Protein AF-A0A6A6D041-F1 (afdb_monomer_lite)

Secondary structure (DSSP, 8-state):
-PPPP-----TTS-TTBGGG-----PEEPPTTT--SPEEEEEES-HHHHHHHHHHHHHHHHTSTT---TTS--B----GGGSPTT--EEEEEEEEEEEEEETTEEEEEEEEEEE-TT-S--EEEEESS-THHHHHHHHHTTSEEEEEEE-TTT-HHHHHHHHHHHHHHHHHHSPPPPHHHHHHHHS---SPPPS-HHHHHHHHHT-HHHH--TTSPPPP-TTBTTGGGS-HHHHHHHHHTT--HHHHHHHHHHHHHHHHHHHHHTTTTTTTT-----HHHHHHHHHHHH---HHHHHHHHHHHHHTTTT-HHHHHHHHHTTGGGSTTS------------------------------

pLDDT: mean 75.29, std 19.93, range [26.59, 96.06]

Foldseek 3Di:
DDDQFDDFDPPPQPLFFLVSPPLAPKFFDDLQPDFDKKFKKKFQFPLVLLVLLVVVQVVVCPPPPQVDPNFWDATPPPSVPDDGRAIWMKIKDWQGIFGQDPVGTQGKIKIWTGGPPDSDIGIIMHSDDCVVSVVVCVVVVRIGGDDIGGPPPDPVRSVVSVVVVVRVSSNSDSDHDPLQVLLVVFDQLWDDQPDLVVLQVLLVPPCLLVVDPPDQFADQVGGPCCVVDRNLLSRLCRSLVHGPSNSSSVNRVLSVVVLVCCVVVVVCVVVVRPDCDLVNQLVVCCVVVVDDSSSSSSNSVSCVSSVRSPCVRSVVCSVCVNSVNVVDDPDPPDDDDDDDDDDDDDDDDDDDDDDDDD

Structure (mmCIF, N/CA/C/O backbone):
data_AF-A0A6A6D041-F1
#
_entry.id   AF-A0A6A6D041-F1
#
loop_
_atom_site.group_PDB
_atom_site.id
_atom_site.type_symbol
_atom_site.label_atom_id
_atom_site.label_alt_id
_atom_site.label_comp_id
_atom_site.label_asym_id
_atom_site.label_entity_id
_atom_site.label_seq_id
_atom_site.pdbx_PDB_ins_code
_atom_site.Cartn_x
_atom_site.Cartn_y
_atom_site.Cartn_z
_atom_site.occupancy
_atom_site.B_iso_or_equiv
_atom_site.auth_seq_id
_atom_site.auth_comp_id
_atom_site.auth_asym_id
_atom_site.auth_atom_id
_atom_site.pdbx_PDB_model_num
ATOM 1 N N . MET A 1 1 ? -7.469 -14.094 -25.690 1.00 27.12 1 MET A N 1
ATOM 2 C CA . MET A 1 1 ? -6.888 -13.040 -24.834 1.00 27.12 1 MET A CA 1
ATOM 3 C C . MET A 1 1 ? -7.082 -13.533 -23.421 1.00 27.12 1 MET A C 1
ATOM 5 O O . MET A 1 1 ? -8.220 -13.585 -22.989 1.00 27.12 1 MET A O 1
ATOM 9 N N . ALA A 1 2 ? -6.022 -14.069 -22.820 1.00 26.59 2 ALA A N 1
ATOM 10 C CA . ALA A 1 2 ? -6.044 -14.564 -21.449 1.00 26.59 2 ALA A CA 1
ATOM 11 C C . ALA A 1 2 ? -5.850 -13.384 -20.490 1.00 26.59 2 ALA A C 1
ATOM 13 O O . ALA A 1 2 ? -5.199 -12.406 -20.869 1.00 26.59 2 ALA A O 1
ATOM 14 N N . ASP A 1 3 ? -6.457 -13.487 -19.311 1.00 28.47 3 ASP A N 1
ATOM 15 C CA . ASP A 1 3 ? -6.500 -12.460 -18.274 1.00 28.47 3 ASP A CA 1
ATOM 16 C C . ASP A 1 3 ? -5.120 -11.858 -17.991 1.00 28.47 3 ASP A C 1
ATOM 18 O O . ASP A 1 3 ? -4.123 -12.565 -17.827 1.00 28.47 3 ASP A O 1
ATOM 22 N N . LEU A 1 4 ? -5.073 -10.523 -17.992 1.00 30.16 4 LEU A N 1
ATOM 23 C CA . LEU A 1 4 ? -3.867 -9.753 -17.718 1.00 30.16 4 LEU A CA 1
ATOM 24 C C . LEU A 1 4 ? -3.559 -9.833 -16.215 1.00 30.16 4 LEU A C 1
ATOM 26 O O . LEU A 1 4 ? -4.431 -9.521 -15.405 1.00 30.16 4 LEU A O 1
ATOM 30 N N . PRO A 1 5 ? -2.348 -10.243 -15.828 1.00 33.28 5 PRO A N 1
ATOM 31 C CA . PRO A 1 5 ? -2.041 -10.524 -14.434 1.00 33.28 5 PRO A CA 1
ATOM 32 C C . PRO A 1 5 ? -1.543 -9.298 -13.641 1.00 33.28 5 PRO A C 1
ATOM 34 O O . PRO A 1 5 ? -0.849 -8.427 -14.165 1.00 33.28 5 PRO A O 1
ATOM 37 N N . THR A 1 6 ? -1.894 -9.269 -12.350 1.00 34.25 6 THR A N 1
ATOM 38 C CA . THR A 1 6 ? -1.711 -8.166 -11.388 1.00 34.25 6 THR A CA 1
ATOM 39 C C . THR A 1 6 ? -0.994 -8.647 -10.117 1.00 34.25 6 THR A C 1
ATOM 41 O O . THR A 1 6 ? -1.639 -9.272 -9.281 1.00 34.25 6 THR A O 1
ATOM 44 N N . SER A 1 7 ? 0.312 -8.378 -9.954 1.00 30.52 7 SER A N 1
ATOM 45 C CA . SER A 1 7 ? 0.991 -8.119 -8.653 1.00 30.52 7 SER A CA 1
ATOM 46 C C . SER A 1 7 ? 2.522 -8.201 -8.779 1.00 30.52 7 SER A C 1
ATOM 48 O O . SER A 1 7 ? 3.019 -9.184 -9.338 1.00 30.52 7 SER A O 1
ATOM 50 N N . VAL A 1 8 ? 3.265 -7.251 -8.185 1.00 40.16 8 VAL A N 1
ATOM 51 C CA . VAL A 1 8 ? 4.742 -7.289 -8.053 1.00 40.16 8 VAL A CA 1
ATOM 52 C C . VAL A 1 8 ? 5.199 -6.832 -6.646 1.00 40.16 8 VAL A C 1
ATOM 54 O O . VAL A 1 8 ? 4.440 -6.182 -5.930 1.00 40.16 8 VAL A O 1
ATOM 57 N N . SER A 1 9 ? 6.384 -7.285 -6.203 1.00 38.56 9 SER A N 1
ATOM 58 C CA . SER A 1 9 ? 6.777 -7.490 -4.791 1.00 38.56 9 SER A CA 1
ATOM 59 C C . SER A 1 9 ? 7.451 -6.284 -4.104 1.00 38.56 9 SER A C 1
ATOM 61 O O . SER A 1 9 ? 8.511 -5.827 -4.529 1.00 38.56 9 SER A O 1
ATOM 63 N N . ALA A 1 10 ? 6.853 -5.837 -2.990 1.00 44.94 10 ALA A N 1
ATOM 64 C CA . ALA A 1 10 ? 7.387 -4.893 -1.994 1.00 44.94 10 ALA A CA 1
ATOM 65 C C . ALA A 1 10 ? 7.867 -5.620 -0.714 1.00 44.94 10 ALA A C 1
ATOM 67 O O . ALA A 1 10 ? 7.647 -5.169 0.412 1.00 44.94 10 ALA A O 1
ATOM 68 N N . GLU A 1 11 ? 8.425 -6.817 -0.871 1.00 41.59 11 GLU A N 1
ATOM 69 C CA . GLU A 1 11 ? 8.858 -7.666 0.240 1.00 41.59 11 GLU A CA 1
ATOM 70 C C . GLU A 1 11 ? 10.069 -7.046 0.958 1.00 41.59 11 GLU A C 1
ATOM 72 O O . GLU A 1 11 ? 11.137 -6.890 0.371 1.00 41.59 11 GLU A O 1
ATOM 77 N N . GLY A 1 12 ? 9.879 -6.643 2.221 1.00 47.22 12 GLY A N 1
ATOM 78 C CA . GLY A 1 12 ? 10.900 -5.993 3.057 1.00 47.22 12 GLY A CA 1
ATOM 79 C C . GLY A 1 12 ? 10.691 -4.494 3.308 1.00 47.22 12 GLY A C 1
ATOM 80 O O . GLY A 1 12 ? 11.391 -3.922 4.138 1.00 47.22 12 GLY A O 1
ATOM 81 N N . ILE A 1 13 ? 9.719 -3.860 2.645 1.00 58.97 13 ILE A N 1
ATOM 82 C CA . ILE A 1 13 ? 9.293 -2.490 2.956 1.00 58.97 13 ILE A CA 1
ATOM 83 C C . ILE A 1 13 ? 8.299 -2.544 4.121 1.00 58.97 13 ILE A C 1
ATOM 85 O O . ILE A 1 13 ? 7.353 -3.335 4.084 1.00 58.97 13 ILE A O 1
ATOM 89 N N . ASP A 1 14 ? 8.489 -1.705 5.144 1.00 65.00 14 ASP A N 1
ATOM 90 C CA . ASP A 1 14 ? 7.473 -1.511 6.182 1.00 65.00 14 ASP A CA 1
ATOM 91 C C . ASP A 1 14 ? 6.227 -0.876 5.552 1.00 65.00 14 ASP A C 1
ATOM 93 O O . ASP A 1 14 ? 6.157 0.333 5.342 1.00 65.00 14 ASP A O 1
ATOM 97 N N . LYS A 1 15 ? 5.236 -1.712 5.232 1.00 72.12 15 LYS A N 1
ATOM 98 C CA . LYS A 1 15 ? 3.990 -1.308 4.563 1.00 72.12 15 LYS A CA 1
ATOM 99 C C . LYS A 1 15 ? 3.158 -0.324 5.387 1.00 72.12 15 LYS A C 1
ATOM 101 O O . LYS A 1 15 ? 2.257 0.305 4.839 1.00 72.12 15 LYS A O 1
ATOM 106 N N . ASN A 1 16 ? 3.453 -0.199 6.680 1.00 71.25 16 ASN A N 1
ATOM 107 C CA . ASN A 1 16 ? 2.777 0.717 7.584 1.00 71.25 16 ASN A CA 1
ATOM 108 C C . ASN A 1 16 ? 3.510 2.053 7.720 1.00 71.25 16 ASN A C 1
ATOM 110 O O . ASN A 1 16 ? 2.968 2.951 8.352 1.00 71.25 16 ASN A O 1
ATOM 114 N N . SER A 1 17 ? 4.704 2.223 7.144 1.00 72.38 17 SER A N 1
ATOM 115 C CA . SER A 1 17 ? 5.474 3.456 7.293 1.00 72.38 17 SER A CA 1
ATOM 116 C C . SER A 1 17 ? 5.149 4.493 6.211 1.00 72.38 17 SER A C 1
ATOM 118 O O . SER A 1 17 ? 5.150 4.190 5.026 1.00 72.38 17 SER A O 1
ATOM 120 N N . ARG A 1 18 ? 4.989 5.762 6.584 1.00 70.75 18 ARG A N 1
ATOM 121 C CA . ARG A 1 18 ? 5.058 6.936 5.697 1.00 70.75 18 ARG A CA 1
ATOM 122 C C . ARG A 1 18 ? 6.436 7.091 5.077 1.00 70.75 18 ARG A C 1
ATOM 124 O O . ARG A 1 18 ? 6.570 7.623 3.991 1.00 70.75 18 ARG A O 1
ATOM 131 N N . LEU A 1 19 ? 7.490 6.618 5.740 1.00 60.41 19 LEU A N 1
ATOM 132 C CA . LEU A 1 19 ? 8.827 6.630 5.139 1.00 60.41 19 LEU A CA 1
ATOM 133 C C . LEU A 1 19 ? 8.985 5.547 4.067 1.00 60.41 19 LEU A C 1
ATOM 135 O O . LEU A 1 19 ? 9.918 5.624 3.269 1.00 60.41 19 LEU A O 1
ATOM 139 N N . ALA A 1 20 ? 8.054 4.586 3.985 1.00 60.84 20 ALA A N 1
ATOM 140 C CA . ALA A 1 20 ? 7.948 3.701 2.829 1.00 60.84 20 ALA A CA 1
ATOM 141 C C . ALA A 1 20 ? 7.520 4.441 1.550 1.00 60.84 20 ALA A C 1
ATOM 143 O O . ALA A 1 20 ? 7.467 3.829 0.486 1.00 60.84 20 ALA A O 1
ATOM 144 N N . ASP A 1 21 ? 7.245 5.748 1.614 1.00 52.97 21 ASP A N 1
ATOM 145 C CA . ASP A 1 21 ? 6.767 6.561 0.493 1.00 52.97 21 ASP A CA 1
ATOM 146 C C . ASP A 1 21 ? 7.829 6.906 -0.554 1.00 52.97 21 ASP A C 1
ATOM 148 O O . ASP A 1 21 ? 7.646 7.824 -1.347 1.00 52.97 21 ASP A O 1
ATOM 152 N N . THR A 1 22 ? 8.896 6.124 -0.688 1.00 54.03 22 THR A N 1
ATOM 153 C CA . THR A 1 22 ? 9.734 6.212 -1.892 1.00 54.03 22 THR A CA 1
ATOM 154 C C . THR A 1 22 ? 9.095 5.431 -3.043 1.00 54.03 22 THR A C 1
ATOM 156 O O . THR A 1 22 ? 9.689 4.544 -3.650 1.00 54.03 22 THR A O 1
ATOM 159 N N . THR A 1 23 ? 7.847 5.789 -3.371 1.00 58.59 23 THR A N 1
ATOM 160 C CA . THR A 1 23 ? 7.366 5.650 -4.748 1.00 58.59 23 THR A CA 1
ATOM 161 C C . THR A 1 23 ? 8.031 6.796 -5.504 1.00 58.59 23 THR A C 1
ATOM 163 O O . THR A 1 23 ? 7.684 7.948 -5.248 1.00 58.59 23 THR A O 1
ATOM 166 N N . PRO A 1 24 ? 9.031 6.539 -6.360 1.00 64.38 24 PRO A N 1
ATOM 167 C CA . PRO A 1 24 ?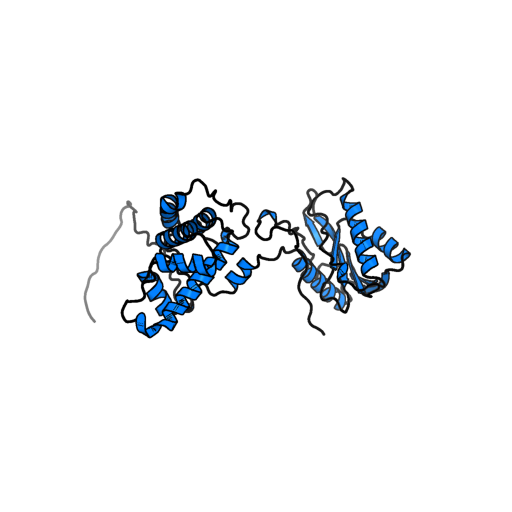 9.672 7.618 -7.096 1.00 64.38 24 PRO A CA 1
ATOM 168 C C . PRO A 1 24 ? 8.600 8.361 -7.909 1.00 64.38 24 PRO A C 1
ATOM 170 O O . PRO A 1 24 ? 7.774 7.712 -8.558 1.00 64.38 24 PRO A O 1
ATOM 173 N N . ASP A 1 25 ? 8.595 9.701 -7.859 1.00 74.00 25 ASP A N 1
ATOM 174 C CA . ASP A 1 25 ? 7.672 10.559 -8.629 1.00 74.00 25 ASP A CA 1
ATOM 175 C C . ASP A 1 25 ? 8.063 10.538 -10.115 1.00 74.00 25 ASP A C 1
ATOM 177 O O . ASP A 1 25 ? 8.620 11.484 -10.678 1.00 74.00 25 ASP A O 1
ATOM 181 N N . ILE A 1 26 ? 7.852 9.377 -10.733 1.00 82.56 26 ILE A N 1
ATOM 182 C CA . ILE A 1 26 ? 8.133 9.121 -12.136 1.00 82.56 26 ILE A CA 1
ATOM 183 C C . ILE A 1 26 ? 6.971 9.670 -12.949 1.00 82.56 26 ILE A C 1
ATOM 185 O O . ILE A 1 26 ? 5.844 9.178 -12.893 1.00 82.56 26 ILE A O 1
ATOM 189 N N . LYS A 1 27 ? 7.271 10.670 -13.772 1.00 87.56 27 LYS A N 1
ATOM 190 C CA . LYS A 1 27 ? 6.312 11.286 -14.684 1.00 87.56 27 LYS A CA 1
ATOM 191 C C . LYS A 1 27 ? 6.487 10.688 -16.066 1.00 87.56 27 LYS A C 1
ATOM 193 O O . LYS A 1 27 ? 7.597 10.631 -16.587 1.00 87.56 27 LYS A O 1
ATOM 198 N N . PHE A 1 28 ? 5.391 10.226 -16.653 1.00 90.81 28 PHE A N 1
ATOM 199 C CA . PHE A 1 28 ? 5.366 9.710 -18.019 1.00 90.81 28 PHE A CA 1
ATOM 200 C C . PHE A 1 28 ? 4.915 10.783 -19.000 1.00 90.81 28 PHE A C 1
ATOM 202 O O . PHE A 1 28 ? 4.078 11.625 -18.671 1.00 90.81 28 PHE A O 1
ATOM 209 N N . PHE A 1 29 ? 5.413 10.698 -20.233 1.00 88.25 29 PHE A N 1
ATOM 210 C CA . PHE A 1 29 ? 4.832 11.460 -21.335 1.00 88.25 29 PHE A CA 1
ATOM 211 C C . PHE A 1 29 ? 3.393 11.004 -21.579 1.00 88.25 29 PHE A C 1
ATOM 213 O O . PHE A 1 29 ? 3.042 9.838 -21.345 1.00 88.25 29 PHE A O 1
ATOM 220 N N . SER A 1 30 ? 2.546 11.912 -22.066 1.00 86.62 30 SER A N 1
ATOM 221 C CA . SER A 1 30 ? 1.226 11.488 -22.516 1.00 86.62 30 SER A CA 1
ATOM 222 C C . SER A 1 30 ? 1.367 10.511 -23.698 1.00 86.62 30 SER A C 1
ATOM 224 O O . SER A 1 30 ? 2.325 10.602 -24.471 1.00 86.62 30 SER A O 1
ATOM 226 N N . PRO A 1 31 ? 0.427 9.562 -23.882 1.00 84.69 31 PRO A N 1
ATOM 227 C CA . PRO A 1 31 ? 0.509 8.590 -24.975 1.00 84.69 31 PRO A CA 1
ATOM 228 C C . PRO A 1 31 ? 0.575 9.206 -26.374 1.00 84.69 31 PRO A C 1
ATOM 230 O O . PRO A 1 31 ? 1.004 8.530 -27.303 1.00 84.69 31 PRO A O 1
ATOM 233 N N . ASP A 1 32 ? 0.113 10.448 -26.524 1.00 84.12 32 ASP A N 1
ATOM 234 C CA . ASP A 1 32 ? 0.108 11.174 -27.792 1.00 84.12 32 ASP A CA 1
ATOM 235 C C . ASP A 1 32 ? 1.402 11.991 -28.007 1.00 84.12 32 ASP A C 1
ATOM 237 O O . ASP A 1 32 ? 1.760 12.285 -29.148 1.00 84.12 32 ASP A O 1
ATOM 241 N N . GLU A 1 33 ? 2.140 12.300 -26.936 1.00 86.62 33 GLU A N 1
ATOM 242 C CA . GLU A 1 33 ? 3.444 12.979 -26.985 1.00 86.62 33 GLU A CA 1
ATOM 243 C C . GLU A 1 33 ? 4.622 12.004 -27.096 1.00 86.62 33 GLU A C 1
ATOM 245 O O . GLU A 1 33 ? 5.685 12.404 -27.558 1.00 86.62 33 GLU A O 1
ATOM 250 N N . TYR A 1 34 ? 4.453 10.737 -26.699 1.00 88.12 34 TYR A N 1
ATOM 251 C CA . TYR A 1 34 ? 5.535 9.752 -26.739 1.00 88.12 34 TYR A CA 1
ATOM 252 C C . TYR A 1 34 ? 5.910 9.354 -28.174 1.00 88.12 34 TYR A C 1
ATOM 254 O O . TYR A 1 34 ? 5.161 8.680 -28.887 1.00 88.12 34 TYR A O 1
ATOM 262 N N . ASP A 1 35 ? 7.112 9.744 -28.581 1.00 88.94 35 ASP A N 1
ATOM 263 C CA . ASP A 1 35 ? 7.619 9.685 -29.949 1.00 88.94 35 ASP A CA 1
ATOM 264 C C . ASP A 1 35 ? 8.887 8.830 -30.107 1.00 88.94 35 ASP A C 1
ATOM 266 O O . ASP A 1 35 ? 9.549 8.893 -31.140 1.00 88.94 35 ASP A O 1
ATOM 270 N N . PHE A 1 36 ? 9.187 7.971 -29.129 1.00 90.25 36 PHE A N 1
ATOM 271 C CA . PHE A 1 36 ? 10.258 6.973 -29.218 1.00 90.25 36 PHE A CA 1
ATOM 272 C C . PHE A 1 36 ? 9.699 5.579 -29.549 1.00 90.25 36 PHE A C 1
ATOM 274 O O . PHE A 1 36 ? 8.567 5.255 -29.170 1.00 90.25 36 PHE A O 1
ATOM 281 N N . PRO A 1 37 ? 10.463 4.725 -30.255 1.00 91.31 37 PRO A N 1
ATOM 282 C CA . PRO A 1 37 ? 10.031 3.371 -30.567 1.00 91.31 37 PRO A CA 1
ATOM 283 C C . PRO A 1 37 ? 10.007 2.479 -29.322 1.00 91.31 37 PRO A C 1
ATOM 285 O O . PRO A 1 37 ? 10.848 2.591 -28.432 1.00 91.31 37 PRO A O 1
ATOM 288 N N . VAL A 1 38 ? 9.078 1.520 -29.304 1.00 92.62 38 VAL A N 1
ATOM 289 C CA . VAL A 1 38 ? 9.120 0.407 -28.344 1.00 92.62 38 VAL A CA 1
ATOM 290 C C . VAL A 1 38 ? 9.830 -0.764 -29.007 1.00 92.62 38 VAL A C 1
ATOM 292 O O . VAL A 1 38 ? 9.414 -1.217 -30.077 1.00 92.62 38 VAL A O 1
ATOM 295 N N . ILE A 1 39 ? 10.894 -1.266 -28.384 1.00 94.12 39 ILE A N 1
ATOM 296 C CA . ILE A 1 39 ? 11.715 -2.340 -28.954 1.00 94.12 39 ILE A CA 1
ATOM 297 C C . ILE A 1 39 ? 11.414 -3.644 -28.220 1.00 94.12 39 ILE A C 1
ATOM 299 O O . ILE A 1 39 ? 11.431 -3.696 -26.993 1.00 94.12 39 ILE A O 1
ATOM 303 N N . ALA A 1 40 ? 11.139 -4.703 -28.978 1.00 94.81 40 ALA A N 1
ATOM 304 C CA . ALA A 1 40 ? 10.925 -6.046 -28.469 1.00 94.81 40 ALA A CA 1
ATOM 305 C C . ALA A 1 40 ? 12.041 -6.985 -28.932 1.00 94.81 40 ALA A C 1
ATOM 307 O O . ALA A 1 40 ? 12.296 -7.139 -30.132 1.00 94.81 40 ALA A O 1
ATOM 308 N N . PHE A 1 41 ? 12.634 -7.684 -27.973 1.00 96.06 41 PHE A N 1
ATOM 309 C CA . PHE A 1 41 ? 13.571 -8.775 -28.186 1.00 96.06 41 PHE A CA 1
ATOM 310 C C . PHE A 1 41 ? 12.911 -10.093 -27.783 1.00 96.06 41 PHE A C 1
ATOM 312 O O . PHE A 1 41 ? 12.167 -10.165 -26.801 1.00 96.06 41 PHE A O 1
ATOM 319 N N . ARG A 1 42 ? 13.187 -11.163 -28.526 1.00 95.25 42 ARG A N 1
ATOM 320 C CA . ARG A 1 42 ? 12.955 -12.520 -28.030 1.00 95.25 42 ARG A CA 1
ATOM 321 C C . ARG A 1 42 ? 13.999 -12.789 -26.955 1.00 95.25 42 ARG A C 1
ATOM 323 O O . ARG A 1 42 ? 15.176 -12.578 -27.206 1.00 95.25 42 ARG A O 1
ATOM 330 N N . CYS A 1 43 ? 13.572 -13.250 -25.789 1.00 93.56 43 CYS A N 1
ATOM 331 C CA . CYS A 1 43 ? 14.453 -13.709 -24.726 1.00 93.56 43 CYS A CA 1
ATOM 332 C C . CYS A 1 43 ? 14.488 -15.239 -24.768 1.00 93.56 43 CYS A C 1
ATOM 334 O O . CYS A 1 43 ? 13.447 -15.882 -24.651 1.00 93.56 43 CYS A O 1
ATOM 336 N N . THR A 1 44 ? 15.665 -15.814 -24.984 1.00 92.44 44 THR A N 1
ATOM 337 C CA . THR A 1 44 ? 15.887 -17.268 -25.068 1.00 92.44 44 THR A CA 1
ATOM 338 C C . THR A 1 44 ? 16.213 -17.875 -23.702 1.00 92.44 44 THR A C 1
ATOM 340 O O . THR A 1 44 ? 16.095 -19.085 -23.515 1.00 92.44 44 THR A O 1
ATOM 343 N N . ASN A 1 45 ? 16.624 -17.044 -22.739 1.00 90.75 45 ASN A N 1
ATOM 344 C CA . ASN A 1 45 ? 16.978 -17.468 -21.390 1.00 90.75 45 ASN A CA 1
ATOM 345 C C . ASN A 1 45 ? 16.575 -16.411 -20.352 1.00 90.75 45 ASN A C 1
ATOM 347 O O . ASN A 1 45 ? 17.390 -15.577 -19.955 1.00 90.75 45 ASN A O 1
ATOM 351 N N . ALA A 1 46 ? 15.328 -16.481 -19.879 1.00 89.25 46 ALA A N 1
ATOM 352 C CA . ALA A 1 46 ? 14.785 -15.531 -18.911 1.00 89.25 46 ALA A CA 1
ATOM 353 C C . ALA A 1 46 ? 15.616 -15.431 -17.622 1.00 89.25 46 ALA A C 1
ATOM 355 O O . ALA A 1 46 ? 15.951 -14.330 -17.190 1.00 89.25 46 ALA A O 1
ATOM 356 N N . VAL A 1 47 ? 16.002 -16.571 -17.036 1.00 88.44 47 VAL A N 1
ATOM 357 C CA . VAL A 1 47 ? 16.821 -16.615 -15.810 1.00 88.44 47 VAL A CA 1
ATOM 358 C C . VAL A 1 47 ? 18.160 -15.911 -16.027 1.00 88.44 47 VAL A C 1
ATOM 360 O O . VAL A 1 47 ? 18.549 -15.060 -15.227 1.00 88.44 47 VAL A O 1
ATOM 363 N N . GLY A 1 48 ? 18.843 -16.223 -17.134 1.00 88.69 48 GLY A N 1
ATOM 364 C CA . GLY A 1 48 ? 20.105 -15.582 -17.507 1.00 88.69 48 GLY A CA 1
ATOM 365 C C . GLY A 1 48 ? 19.952 -14.070 -17.678 1.00 88.69 48 GLY A C 1
ATOM 366 O O . GLY A 1 48 ? 20.718 -13.306 -17.090 1.00 88.69 48 GLY A O 1
ATOM 367 N N . THR A 1 49 ? 18.916 -13.632 -18.400 1.00 90.69 49 THR A N 1
ATOM 368 C CA . THR A 1 49 ? 18.608 -12.209 -18.595 1.00 90.69 49 THR A CA 1
ATOM 369 C C . THR A 1 49 ? 18.369 -11.484 -17.273 1.00 90.69 49 THR A C 1
ATOM 371 O O . THR A 1 49 ? 18.957 -10.426 -17.051 1.00 90.69 49 THR A O 1
ATOM 374 N N . ILE A 1 50 ? 17.571 -12.059 -16.367 1.00 87.94 50 ILE A N 1
ATOM 375 C CA . ILE A 1 50 ? 17.284 -11.467 -15.053 1.00 87.94 50 ILE A CA 1
ATOM 376 C C . ILE A 1 50 ? 18.570 -11.320 -14.230 1.00 87.94 50 ILE A C 1
ATOM 378 O O . ILE A 1 50 ? 18.823 -10.258 -13.658 1.00 87.94 50 ILE A O 1
ATOM 382 N N . MET A 1 51 ? 19.402 -12.364 -14.180 1.00 86.69 51 MET A N 1
ATOM 383 C CA . MET A 1 51 ? 20.642 -12.354 -13.400 1.00 86.69 51 MET A CA 1
ATOM 384 C C . MET A 1 51 ? 21.662 -11.346 -13.945 1.00 86.69 51 MET A C 1
ATOM 386 O O . MET A 1 51 ? 22.276 -10.617 -13.161 1.00 86.69 51 MET A O 1
ATOM 390 N N . PHE A 1 52 ? 21.813 -11.249 -15.270 1.00 88.44 52 PHE A N 1
ATOM 391 C CA . PHE A 1 52 ? 22.684 -10.253 -15.903 1.00 88.44 52 PHE A CA 1
ATOM 392 C C . PHE A 1 52 ? 22.181 -8.826 -15.682 1.00 88.44 52 PHE A C 1
ATOM 394 O O . PHE A 1 52 ? 22.973 -7.963 -15.300 1.00 88.44 52 PHE A O 1
ATOM 401 N N . ALA A 1 53 ? 20.878 -8.583 -15.856 1.00 86.88 53 ALA A N 1
ATOM 402 C CA . ALA A 1 53 ? 20.274 -7.279 -15.598 1.00 86.88 53 ALA A CA 1
ATOM 403 C C . ALA A 1 53 ? 20.466 -6.859 -14.134 1.00 86.88 53 ALA A C 1
ATOM 405 O O . ALA A 1 53 ? 20.938 -5.754 -13.873 1.00 86.88 53 ALA A O 1
ATOM 406 N N . LYS A 1 54 ? 20.207 -7.762 -13.177 1.00 82.31 54 LYS A N 1
ATOM 407 C CA . LYS A 1 54 ? 20.428 -7.518 -11.743 1.00 82.31 54 LYS A CA 1
ATOM 408 C C . LYS A 1 54 ? 21.889 -7.189 -11.435 1.00 82.31 54 LYS A C 1
ATOM 410 O O . LYS A 1 54 ? 22.158 -6.201 -10.760 1.00 82.31 54 LYS A O 1
ATOM 415 N N . ARG A 1 55 ? 22.840 -7.978 -11.948 1.00 82.75 55 ARG A N 1
ATOM 416 C CA . ARG A 1 55 ? 24.278 -7.736 -11.735 1.00 82.75 55 ARG A CA 1
ATOM 417 C C . ARG A 1 55 ? 24.730 -6.406 -12.338 1.00 82.75 55 ARG A C 1
ATOM 419 O O . ARG A 1 55 ? 25.513 -5.692 -11.718 1.00 82.75 55 ARG A O 1
ATOM 426 N N . TRP A 1 56 ? 24.237 -6.070 -13.529 1.00 84.62 56 TRP A N 1
ATOM 427 C CA . TRP A 1 56 ? 24.532 -4.795 -14.171 1.00 84.62 56 TRP A CA 1
ATOM 428 C C . TRP A 1 56 ? 23.982 -3.623 -13.355 1.00 84.62 56 TRP A C 1
ATOM 430 O O . TRP A 1 56 ? 24.738 -2.707 -13.050 1.00 84.62 56 TRP A O 1
ATOM 440 N N . LEU A 1 57 ? 22.721 -3.684 -12.920 1.00 76.19 57 LEU A N 1
ATOM 441 C CA . LEU A 1 57 ? 22.100 -2.647 -12.089 1.00 76.19 57 LEU A CA 1
ATOM 442 C C . LEU A 1 57 ? 22.866 -2.418 -10.779 1.00 76.19 57 LEU A C 1
ATOM 444 O O . LEU A 1 57 ? 23.149 -1.271 -10.443 1.00 76.19 57 LEU A O 1
ATOM 448 N N . LEU A 1 58 ? 23.278 -3.489 -10.092 1.00 73.44 58 LEU A N 1
ATOM 449 C CA . LEU A 1 58 ? 24.113 -3.391 -8.888 1.00 73.44 58 LEU A CA 1
ATOM 450 C C . LEU A 1 58 ? 25.441 -2.674 -9.174 1.00 73.44 58 LEU A C 1
ATOM 452 O O . LEU A 1 58 ? 25.806 -1.751 -8.458 1.00 73.44 58 LEU A O 1
ATOM 456 N N . SER A 1 59 ? 26.109 -3.006 -10.285 1.00 75.50 59 SER A N 1
ATOM 457 C CA . SER A 1 59 ? 27.357 -2.327 -10.666 1.00 75.50 59 SER A CA 1
ATOM 458 C C . SER A 1 59 ? 27.183 -0.835 -10.978 1.00 75.50 59 SER A C 1
ATOM 460 O O . SER A 1 59 ? 28.133 -0.069 -10.838 1.00 75.50 59 SER A O 1
ATOM 462 N N . GLN A 1 60 ? 25.990 -0.411 -11.418 1.00 69.00 60 GLN A N 1
ATOM 463 C CA . GLN A 1 60 ? 25.690 1.009 -11.622 1.00 69.00 60 GLN A CA 1
ATOM 464 C C . GLN A 1 60 ? 25.445 1.720 -10.288 1.00 69.00 60 GLN A C 1
ATOM 466 O O . GLN A 1 60 ? 25.875 2.862 -10.128 1.00 69.00 60 GLN A O 1
ATOM 471 N N . TYR A 1 61 ? 24.801 1.042 -9.334 1.00 62.81 61 TYR A N 1
ATOM 472 C CA . TYR A 1 61 ? 24.531 1.568 -7.995 1.00 62.81 61 TYR A CA 1
ATOM 473 C C . TYR A 1 61 ? 25.818 1.829 -7.198 1.00 62.81 61 TYR A C 1
ATOM 475 O O . TYR A 1 61 ? 25.959 2.889 -6.597 1.00 62.81 61 TYR A O 1
ATOM 483 N N . ASP A 1 62 ? 26.789 0.913 -7.268 1.00 58.22 62 ASP A N 1
ATOM 484 C CA . ASP A 1 62 ? 28.079 1.034 -6.567 1.00 58.22 62 ASP A CA 1
ATOM 485 C C . ASP A 1 62 ? 28.972 2.164 -7.118 1.00 58.22 62 ASP A C 1
ATOM 487 O O . ASP A 1 62 ? 29.973 2.548 -6.507 1.00 58.22 62 ASP A O 1
ATOM 491 N N . SER A 1 63 ? 28.632 2.727 -8.282 1.00 57.38 63 SER A N 1
ATOM 492 C CA . SER A 1 63 ? 29.334 3.891 -8.810 1.00 57.38 63 SER A CA 1
ATOM 493 C C . SER A 1 63 ? 28.848 5.160 -8.092 1.00 57.38 63 SER A C 1
ATOM 495 O O . SER A 1 63 ? 27.704 5.583 -8.242 1.00 57.38 63 SER A O 1
ATOM 497 N N . ASN A 1 64 ? 29.740 5.808 -7.332 1.00 48.62 64 ASN A N 1
ATOM 498 C CA . ASN A 1 64 ? 29.504 7.038 -6.545 1.00 48.62 64 ASN A CA 1
ATOM 499 C C . ASN A 1 64 ? 28.854 8.226 -7.304 1.00 48.62 64 ASN A C 1
ATOM 501 O O . ASN A 1 64 ? 28.598 9.268 -6.707 1.00 48.62 64 ASN A O 1
ATOM 505 N N . ALA A 1 65 ? 28.602 8.111 -8.609 1.00 52.31 65 ALA A N 1
ATOM 506 C CA . ALA A 1 65 ? 27.947 9.127 -9.424 1.00 52.31 65 ALA A CA 1
ATOM 507 C C . ALA A 1 65 ? 26.410 9.155 -9.273 1.00 52.31 65 ALA A C 1
ATOM 509 O O . ALA A 1 65 ? 25.803 10.169 -9.615 1.00 52.31 65 ALA A O 1
ATOM 510 N N . TRP A 1 66 ? 25.777 8.085 -8.765 1.00 52.31 66 TRP A N 1
ATOM 511 C CA . TRP A 1 66 ? 24.319 7.893 -8.889 1.00 52.31 66 TRP A CA 1
ATOM 512 C C . TRP A 1 66 ? 23.614 7.357 -7.627 1.00 52.31 66 TRP A C 1
ATOM 514 O O . TRP A 1 66 ? 22.511 6.828 -7.728 1.00 52.31 66 TRP A O 1
ATOM 524 N N . GLY A 1 67 ? 24.220 7.498 -6.442 1.00 42.59 67 GLY A N 1
ATOM 525 C CA . GLY A 1 67 ? 23.796 6.868 -5.175 1.00 42.59 67 GLY A CA 1
ATOM 526 C C . GLY A 1 67 ? 22.502 7.382 -4.515 1.00 42.59 67 GLY A C 1
ATOM 527 O O . GLY A 1 67 ? 22.427 7.434 -3.291 1.00 42.59 67 GLY A O 1
ATOM 528 N N . GLY A 1 68 ? 21.498 7.804 -5.288 1.00 49.31 68 GLY A N 1
ATOM 529 C CA . GLY A 1 68 ? 20.182 8.197 -4.777 1.00 49.31 68 GLY A CA 1
ATOM 530 C C . GLY A 1 68 ? 19.170 7.038 -4.836 1.00 49.31 68 GLY A C 1
ATOM 531 O O . GLY A 1 68 ? 19.104 6.363 -5.864 1.00 49.31 68 GLY A O 1
ATOM 532 N N . PRO A 1 69 ? 18.334 6.825 -3.800 1.00 48.47 69 PRO A N 1
ATOM 533 C CA . PRO A 1 69 ? 17.355 5.727 -3.746 1.00 48.47 69 PRO A CA 1
ATOM 534 C C . PRO A 1 69 ? 16.262 5.799 -4.830 1.00 48.47 69 PRO A C 1
ATOM 536 O O . PRO A 1 69 ? 15.615 4.802 -5.126 1.00 48.47 69 PRO A O 1
ATOM 539 N N . GLU A 1 70 ? 16.073 6.957 -5.466 1.00 51.03 70 GLU A N 1
ATOM 540 C CA . GLU A 1 70 ? 15.071 7.181 -6.522 1.00 51.03 70 GLU A CA 1
ATOM 541 C C . GLU A 1 70 ? 15.564 6.775 -7.924 1.00 51.03 70 GLU A C 1
ATOM 543 O O . GLU A 1 70 ? 14.784 6.673 -8.872 1.00 51.03 70 GLU A O 1
ATOM 548 N N . ILE A 1 71 ? 16.870 6.536 -8.070 1.00 56.09 71 ILE A N 1
ATOM 549 C CA . ILE A 1 71 ? 17.551 6.452 -9.368 1.00 56.09 71 ILE A CA 1
ATOM 550 C C . ILE A 1 71 ? 17.487 5.038 -9.969 1.00 56.09 71 ILE A C 1
ATOM 552 O O . ILE A 1 71 ? 17.619 4.865 -11.187 1.00 56.09 71 ILE A O 1
ATOM 556 N N . LEU A 1 72 ? 17.254 4.025 -9.132 1.00 55.50 72 LEU A N 1
ATOM 557 C CA . LEU A 1 72 ? 17.271 2.621 -9.523 1.00 55.50 72 LEU A CA 1
ATOM 558 C C . LEU A 1 72 ? 16.385 1.797 -8.584 1.00 55.50 72 LEU A C 1
ATOM 560 O O . LEU A 1 72 ? 16.615 1.781 -7.379 1.00 55.50 72 LEU A O 1
ATOM 564 N N . ARG A 1 73 ? 15.420 1.052 -9.138 1.00 59.03 73 ARG A N 1
ATOM 565 C CA . ARG A 1 73 ? 14.643 0.054 -8.386 1.00 59.03 73 ARG A CA 1
ATOM 566 C C . ARG A 1 73 ? 14.963 -1.343 -8.878 1.00 59.03 73 ARG A C 1
ATOM 568 O O . ARG A 1 73 ? 14.915 -1.628 -10.076 1.00 59.03 73 ARG A O 1
ATOM 575 N N . LEU A 1 74 ? 15.252 -2.215 -7.921 1.00 56.56 74 LEU A N 1
ATOM 576 C CA . LEU A 1 74 ? 15.426 -3.640 -8.132 1.00 56.56 74 LEU A CA 1
ATOM 577 C C . LEU A 1 74 ? 14.286 -4.368 -7.415 1.00 56.56 74 LEU A C 1
ATOM 579 O O . LEU A 1 74 ? 14.364 -4.610 -6.216 1.00 56.56 74 LEU A O 1
ATOM 583 N N . GLU A 1 75 ? 13.211 -4.693 -8.129 1.00 59.12 75 GLU A N 1
ATOM 584 C CA . GLU A 1 75 ? 12.130 -5.495 -7.541 1.00 59.12 75 GLU A CA 1
ATOM 585 C C . GLU A 1 75 ? 12.611 -6.921 -7.256 1.00 59.12 75 GLU A C 1
ATOM 587 O O . GLU A 1 75 ? 13.526 -7.419 -7.924 1.00 59.12 75 GLU A O 1
ATOM 592 N N . THR A 1 76 ? 11.982 -7.609 -6.301 1.00 58.66 76 THR A N 1
ATOM 593 C CA . THR A 1 76 ? 12.212 -9.042 -6.096 1.00 58.66 76 THR A CA 1
ATOM 594 C C . THR A 1 76 ? 11.766 -9.792 -7.347 1.00 58.66 76 THR A C 1
ATOM 596 O O . THR A 1 76 ? 10.584 -9.875 -7.664 1.00 58.66 76 THR A O 1
ATOM 599 N N . GLN A 1 77 ? 12.739 -10.325 -8.084 1.00 67.56 77 GLN A N 1
ATOM 600 C CA . GLN A 1 77 ? 12.513 -10.952 -9.389 1.00 67.56 77 GLN A CA 1
ATOM 601 C C . GLN A 1 77 ? 12.065 -12.420 -9.292 1.00 67.56 77 GLN A C 1
ATOM 603 O O . GLN A 1 77 ? 11.883 -13.048 -10.334 1.00 67.56 77 GLN A O 1
ATOM 608 N N . GLU A 1 78 ? 11.938 -12.969 -8.075 1.00 70.62 78 GLU A N 1
ATOM 609 C CA . GLU A 1 78 ? 11.535 -14.360 -7.785 1.00 70.62 78 GLU A CA 1
ATOM 610 C C . GLU A 1 78 ? 12.148 -15.364 -8.770 1.00 70.62 78 GLU A C 1
ATOM 612 O O . GLU A 1 78 ? 11.457 -16.119 -9.461 1.00 70.62 78 GLU A O 1
ATOM 617 N N . VAL A 1 79 ? 13.473 -15.285 -8.921 1.00 72.88 79 VAL A N 1
ATOM 618 C CA . VAL A 1 79 ? 14.228 -16.036 -9.934 1.00 72.88 79 VAL A CA 1
ATOM 619 C C . VAL A 1 79 ? 14.054 -17.538 -9.725 1.00 72.88 79 VAL A C 1
ATOM 621 O O . VAL A 1 79 ? 13.991 -18.293 -10.689 1.00 72.88 79 VAL A O 1
ATOM 624 N N . GLU A 1 80 ? 13.906 -17.958 -8.470 1.00 75.31 80 GLU A N 1
ATOM 625 C CA . GLU A 1 80 ? 13.648 -19.332 -8.050 1.00 75.31 80 GLU A CA 1
ATOM 626 C C . GLU A 1 80 ? 12.332 -19.910 -8.588 1.00 75.31 80 GLU A C 1
ATOM 628 O O . GLU A 1 80 ? 12.201 -21.128 -8.691 1.00 75.31 80 GLU A O 1
ATOM 633 N N . LYS A 1 81 ? 11.369 -19.058 -8.961 1.00 76.75 81 LYS A N 1
ATOM 634 C CA . LYS A 1 81 ? 10.083 -19.484 -9.533 1.00 76.75 81 LYS A CA 1
ATOM 635 C C . LYS A 1 81 ? 10.105 -19.569 -11.060 1.00 76.75 81 LYS A C 1
ATOM 637 O O . LYS A 1 81 ? 9.160 -20.088 -11.651 1.00 76.75 81 LYS A O 1
ATOM 642 N N . VAL A 1 82 ? 11.172 -19.087 -11.702 1.00 78.06 82 VAL A N 1
ATOM 643 C CA . VAL A 1 82 ? 11.327 -19.109 -13.161 1.00 78.06 82 VAL A CA 1
ATOM 644 C C . VAL A 1 82 ? 11.940 -20.431 -13.597 1.00 78.06 82 VAL A C 1
ATOM 646 O O . VAL A 1 82 ? 12.964 -20.866 -13.065 1.00 78.06 82 VAL A O 1
ATOM 649 N N . LYS A 1 83 ? 11.348 -21.078 -14.606 1.00 78.50 83 LYS A N 1
ATOM 650 C CA . LYS A 1 83 ? 11.922 -22.315 -15.139 1.00 78.50 83 LYS A CA 1
ATOM 651 C C . LYS A 1 83 ? 13.214 -22.016 -15.892 1.00 78.50 83 LYS A C 1
ATOM 653 O O . LYS A 1 83 ? 13.335 -21.045 -16.639 1.00 78.50 83 LYS A O 1
ATOM 658 N N . HIS A 1 84 ? 14.192 -22.897 -15.730 1.00 70.81 84 HIS A N 1
ATOM 659 C CA . HIS A 1 84 ? 15.460 -22.786 -16.438 1.00 70.81 84 HIS A CA 1
ATOM 660 C C . HIS A 1 84 ? 15.235 -22.821 -17.964 1.00 70.81 84 HIS A C 1
ATOM 662 O O . HIS A 1 84 ? 14.550 -23.717 -18.459 1.00 70.81 84 HIS A O 1
ATOM 668 N N . ARG A 1 85 ? 15.829 -21.868 -18.704 1.00 72.06 85 ARG A N 1
ATOM 669 C CA . ARG A 1 85 ? 15.654 -21.667 -20.166 1.00 72.06 85 ARG A CA 1
ATOM 670 C C . ARG A 1 85 ? 14.216 -21.389 -20.621 1.00 72.06 85 ARG A C 1
ATOM 672 O O . ARG A 1 85 ? 13.860 -21.677 -21.761 1.00 72.06 85 ARG A O 1
ATOM 679 N N . GLU A 1 86 ? 13.379 -20.835 -19.752 1.00 83.19 86 GLU A N 1
ATOM 680 C CA . GLU A 1 86 ? 12.087 -20.318 -20.191 1.00 83.19 86 GLU A CA 1
ATOM 681 C C . GLU A 1 86 ? 12.280 -19.154 -21.175 1.00 83.19 86 GLU A C 1
ATOM 683 O O . GLU A 1 86 ? 13.092 -18.251 -20.945 1.00 83.19 86 GLU A O 1
ATOM 688 N N . GLU A 1 87 ? 11.551 -19.206 -22.292 1.00 90.00 87 GLU A N 1
ATOM 689 C CA . GLU A 1 87 ? 11.544 -18.133 -23.281 1.00 90.00 87 GLU A CA 1
ATOM 690 C C . GLU A 1 87 ? 10.592 -17.011 -22.861 1.00 90.00 87 GLU A C 1
ATOM 692 O O . GLU A 1 87 ? 9.520 -17.242 -22.298 1.00 90.00 87 GLU A O 1
ATOM 697 N N . GLY A 1 88 ? 10.955 -15.783 -23.211 1.00 92.00 88 GLY A N 1
ATOM 698 C CA . GLY A 1 88 ? 10.161 -14.597 -22.930 1.00 92.00 88 GLY A CA 1
ATOM 699 C C . GLY A 1 88 ? 10.262 -13.548 -24.027 1.00 92.00 88 GLY A C 1
ATOM 700 O O . GLY A 1 88 ? 10.863 -13.742 -25.085 1.00 92.00 88 GLY A O 1
ATOM 701 N N . THR A 1 89 ? 9.656 -12.397 -23.772 1.00 94.56 89 THR A N 1
ATOM 702 C CA . THR A 1 89 ? 9.829 -11.184 -24.568 1.00 94.56 89 THR A CA 1
ATOM 703 C C . THR A 1 89 ? 10.367 -10.092 -23.662 1.00 94.56 89 THR A C 1
ATOM 705 O O . THR A 1 89 ? 9.742 -9.760 -22.657 1.00 94.56 89 THR A O 1
ATOM 708 N N . LEU A 1 90 ? 11.529 -9.556 -24.023 1.00 94.94 90 LEU A N 1
ATOM 709 C CA . LEU A 1 90 ? 12.122 -8.404 -23.362 1.00 94.94 90 LEU A CA 1
ATOM 710 C C . LEU A 1 90 ? 11.696 -7.151 -24.124 1.00 94.94 90 LEU A C 1
ATOM 712 O O . LEU A 1 90 ? 11.948 -7.034 -25.322 1.00 94.94 90 LEU A O 1
ATOM 716 N N . LEU A 1 91 ? 11.022 -6.241 -23.440 1.00 94.50 91 LEU A N 1
ATOM 717 C CA . LEU A 1 91 ? 10.541 -4.977 -23.976 1.00 94.50 91 LEU A CA 1
ATOM 718 C C . LEU A 1 91 ? 11.386 -3.837 -23.422 1.00 94.50 91 LEU A C 1
ATOM 720 O O . LEU A 1 91 ? 11.713 -3.828 -22.237 1.00 94.50 91 LEU A O 1
ATOM 724 N N . LEU A 1 92 ? 11.702 -2.872 -24.275 1.00 94.00 92 LEU A N 1
ATOM 725 C CA . LEU A 1 92 ? 12.457 -1.678 -23.928 1.00 94.00 92 LEU A CA 1
ATOM 726 C C . LEU A 1 92 ? 11.642 -0.432 -24.276 1.00 94.00 92 LEU A C 1
ATOM 728 O O . LEU A 1 92 ? 11.254 -0.238 -25.431 1.00 94.00 92 LEU A O 1
ATOM 732 N N . LEU A 1 93 ? 11.427 0.407 -23.263 1.00 92.75 93 LEU A N 1
ATOM 733 C CA . LEU A 1 93 ? 10.907 1.765 -23.369 1.00 92.75 93 LEU A CA 1
ATOM 734 C C . LEU A 1 93 ? 12.039 2.733 -23.065 1.00 92.75 93 LEU A C 1
ATOM 736 O O . LEU A 1 93 ? 12.472 2.876 -21.918 1.00 92.75 93 LEU A O 1
ATOM 740 N N . GLU A 1 94 ? 12.503 3.422 -24.097 1.00 90.38 94 GLU A N 1
ATOM 741 C CA . GLU A 1 94 ? 13.460 4.504 -23.924 1.00 90.38 94 GLU A CA 1
ATOM 742 C C . GLU A 1 94 ? 12.733 5.833 -23.767 1.00 90.38 94 GLU A C 1
ATOM 744 O O . GLU A 1 94 ? 11.742 6.083 -24.454 1.00 90.38 94 GLU A O 1
ATOM 749 N N . HIS A 1 95 ? 13.230 6.675 -22.856 1.00 86.31 95 HIS A N 1
ATOM 750 C CA . HIS A 1 95 ? 12.805 8.070 -22.702 1.00 86.31 95 HIS A CA 1
ATOM 751 C C . HIS A 1 95 ? 11.293 8.264 -22.472 1.00 86.31 95 HIS A C 1
ATOM 753 O O . HIS A 1 95 ? 10.757 9.344 -22.690 1.00 86.31 95 HIS A O 1
ATOM 759 N N . ALA A 1 96 ? 10.605 7.219 -22.005 1.00 85.69 96 ALA A N 1
ATOM 760 C CA . ALA A 1 96 ? 9.162 7.202 -21.767 1.00 85.69 96 ALA A CA 1
ATOM 761 C C . ALA A 1 96 ? 8.739 8.014 -20.538 1.00 85.69 96 ALA A C 1
ATOM 763 O O . ALA A 1 96 ? 7.598 8.477 -20.450 1.00 85.69 96 ALA A O 1
ATOM 764 N N . CYS A 1 97 ? 9.651 8.166 -19.585 1.00 88.50 97 CYS A N 1
ATOM 765 C CA . CYS A 1 97 ? 9.394 8.820 -18.319 1.00 88.50 97 CYS A CA 1
ATOM 766 C C . CYS A 1 97 ? 10.631 9.554 -17.803 1.00 88.50 97 CYS A C 1
ATOM 768 O O . CYS A 1 97 ? 11.736 9.395 -18.328 1.00 88.50 97 CYS A O 1
ATOM 770 N N . TRP A 1 98 ? 10.440 10.390 -16.789 1.00 86.75 98 TRP A N 1
ATOM 771 C CA . TRP A 1 98 ? 11.495 11.156 -16.141 1.00 86.75 98 TRP A CA 1
ATOM 772 C C . TRP A 1 98 ? 11.214 11.334 -14.652 1.00 86.75 98 TRP A C 1
ATOM 774 O O . TRP A 1 98 ? 10.080 11.199 -14.197 1.00 86.75 98 TRP A O 1
ATOM 784 N N . ILE A 1 99 ? 12.264 11.685 -13.918 1.00 82.06 99 ILE A N 1
ATOM 785 C CA . ILE A 1 99 ? 12.183 12.213 -12.553 1.00 82.06 99 ILE A CA 1
ATOM 786 C C . ILE A 1 99 ? 12.599 13.684 -12.559 1.00 82.06 99 ILE A C 1
ATOM 788 O O . ILE A 1 99 ? 13.375 14.119 -13.420 1.00 82.06 99 ILE A O 1
ATOM 792 N N . GLU A 1 100 ? 12.077 14.467 -11.619 1.00 78.56 100 GLU A N 1
ATOM 793 C CA . GLU A 1 100 ? 12.515 15.850 -11.423 1.00 78.56 100 GLU A CA 1
ATOM 794 C C . GLU A 1 100 ? 13.855 15.864 -10.679 1.00 78.56 100 GLU A C 1
ATOM 796 O O . GLU A 1 100 ? 13.948 15.503 -9.510 1.00 78.56 100 GLU A O 1
ATOM 801 N N . GLY A 1 101 ? 14.920 16.268 -11.370 1.00 69.19 101 GLY A N 1
ATOM 802 C CA . GLY A 1 101 ? 16.243 16.442 -10.781 1.00 69.19 101 GLY A CA 1
ATOM 803 C C . GLY A 1 101 ? 16.543 17.904 -10.445 1.00 69.19 101 GLY A C 1
ATOM 804 O O . GLY A 1 101 ? 15.897 18.832 -10.927 1.00 69.19 101 GLY A O 1
ATOM 805 N N . ARG A 1 102 ? 17.631 18.141 -9.698 1.00 64.75 102 ARG A N 1
ATOM 806 C CA . ARG A 1 102 ? 18.101 19.501 -9.337 1.00 64.75 102 ARG A CA 1
ATOM 807 C C . ARG A 1 102 ? 18.380 20.418 -10.539 1.00 64.75 102 ARG A C 1
ATOM 809 O O . ARG A 1 102 ? 18.429 21.631 -10.375 1.00 64.75 102 ARG A O 1
ATOM 816 N N . LYS A 1 103 ? 18.624 19.847 -11.723 1.00 67.19 103 LYS A N 1
ATOM 817 C CA . LYS A 1 103 ? 18.940 20.562 -12.974 1.00 67.19 103 LYS A CA 1
ATOM 818 C C . LYS A 1 103 ? 17.865 20.363 -14.057 1.00 67.19 103 LYS A C 1
ATOM 820 O O . LYS A 1 103 ? 18.147 20.576 -15.232 1.00 67.19 103 LYS A O 1
ATOM 825 N N . GLY A 1 104 ? 16.657 19.950 -13.665 1.00 76.88 104 GLY A N 1
ATOM 826 C CA . GLY A 1 104 ? 15.536 19.676 -14.565 1.00 76.88 104 GLY A CA 1
ATOM 827 C C . GLY A 1 104 ? 15.248 18.184 -14.739 1.00 76.88 104 GLY A C 1
ATOM 828 O O . GLY A 1 104 ? 15.687 17.351 -13.945 1.00 76.88 104 GLY A O 1
ATOM 829 N N . ARG A 1 105 ? 14.495 17.856 -15.793 1.00 82.75 105 ARG A N 1
ATOM 830 C CA . ARG A 1 105 ? 13.992 16.501 -16.061 1.00 82.75 105 ARG A CA 1
ATOM 831 C C . ARG A 1 105 ? 15.128 15.537 -16.397 1.00 82.75 105 ARG A C 1
ATOM 833 O O . ARG A 1 105 ? 15.857 15.751 -17.365 1.00 82.75 105 ARG A O 1
ATOM 840 N N . VAL A 1 106 ? 15.239 14.450 -15.637 1.00 80.75 106 VAL A N 1
ATOM 841 C CA . VAL A 1 106 ? 16.198 13.370 -15.899 1.00 80.75 106 VAL A CA 1
ATOM 842 C C . VAL A 1 106 ? 15.450 12.187 -16.513 1.00 80.75 106 VAL A C 1
ATOM 844 O O . VAL A 1 106 ? 14.623 11.584 -15.827 1.00 80.75 106 VAL A O 1
ATOM 847 N N . PRO A 1 107 ? 15.696 11.845 -17.790 1.00 84.56 107 PRO A N 1
ATOM 848 C CA . PRO A 1 107 ? 14.965 10.778 -18.455 1.00 84.56 107 PRO A CA 1
ATOM 849 C C . PRO A 1 107 ? 15.352 9.403 -17.906 1.00 84.56 107 PRO A C 1
ATOM 851 O O . PRO A 1 107 ? 16.528 9.106 -17.683 1.00 84.56 107 PRO A O 1
ATOM 854 N N . LEU A 1 108 ? 14.349 8.547 -17.770 1.00 84.94 108 LEU A N 1
ATOM 855 C CA . LEU A 1 108 ? 14.468 7.155 -17.373 1.00 84.94 108 LEU A CA 1
ATOM 856 C C . LEU A 1 108 ? 14.231 6.230 -18.567 1.00 84.94 108 LEU A C 1
ATOM 858 O O . LEU A 1 108 ? 13.539 6.556 -19.536 1.00 84.94 108 LEU A O 1
ATOM 862 N N . ARG A 1 109 ? 14.819 5.040 -18.478 1.00 88.38 109 ARG A N 1
ATOM 863 C CA . ARG A 1 109 ? 14.574 3.920 -19.387 1.00 88.38 109 ARG A CA 1
ATOM 864 C C . ARG A 1 109 ? 13.968 2.789 -18.591 1.00 88.38 109 ARG A C 1
ATOM 866 O O . ARG A 1 109 ? 14.430 2.518 -17.485 1.00 88.38 109 ARG A O 1
ATOM 873 N N . ILE A 1 110 ? 12.979 2.121 -19.170 1.00 90.50 110 ILE A N 1
ATOM 874 C CA . ILE A 1 110 ? 12.287 0.990 -18.558 1.00 90.50 110 ILE A CA 1
ATOM 875 C C . ILE A 1 110 ? 12.501 -0.235 -19.431 1.00 90.50 110 ILE A C 1
ATOM 877 O O . ILE A 1 110 ? 12.334 -0.191 -20.649 1.00 90.50 110 ILE A O 1
ATOM 881 N N . MET A 1 111 ? 12.842 -1.343 -18.794 1.00 91.00 111 MET A N 1
ATOM 882 C CA . MET A 1 111 ? 12.924 -2.651 -19.412 1.00 91.00 111 MET A CA 1
ATOM 883 C C . MET A 1 111 ? 11.938 -3.582 -18.712 1.00 91.00 111 MET A C 1
ATOM 885 O O . MET A 1 111 ? 11.828 -3.554 -17.489 1.00 91.00 111 MET A O 1
ATOM 889 N N . ALA A 1 112 ? 11.218 -4.396 -19.479 1.00 91.56 112 ALA A N 1
ATOM 890 C CA . ALA A 1 112 ? 10.238 -5.335 -18.948 1.00 91.56 112 ALA A CA 1
ATOM 891 C C . ALA A 1 112 ? 10.416 -6.715 -19.572 1.00 91.56 112 ALA A C 1
ATOM 893 O O . ALA A 1 112 ? 10.417 -6.846 -20.794 1.00 91.56 112 ALA A O 1
ATOM 894 N N . LEU A 1 113 ? 10.536 -7.751 -18.749 1.00 91.31 113 LEU A N 1
ATOM 895 C CA . LEU A 1 113 ? 10.531 -9.134 -19.206 1.00 91.31 113 LEU A CA 1
ATOM 896 C C . LEU A 1 113 ? 9.160 -9.753 -18.952 1.00 91.31 113 LEU A C 1
ATOM 898 O O . LEU A 1 113 ? 8.697 -9.836 -17.813 1.00 91.31 113 LEU A O 1
ATOM 902 N N . VAL A 1 114 ? 8.538 -10.206 -20.037 1.00 90.62 114 VAL A N 1
ATOM 903 C CA . VAL A 1 114 ? 7.239 -10.881 -20.042 1.00 90.62 114 VAL A CA 1
ATOM 904 C C . VAL A 1 114 ? 7.446 -12.332 -20.452 1.00 90.62 114 VAL A C 1
ATOM 906 O O . VAL A 1 114 ? 8.034 -12.595 -21.504 1.00 90.62 114 VAL A O 1
ATOM 909 N N . MET A 1 115 ? 6.946 -13.277 -19.659 1.00 88.56 115 MET A N 1
ATOM 910 C CA . MET A 1 115 ? 7.017 -14.708 -19.967 1.00 88.56 115 MET A CA 1
ATOM 911 C C . MET A 1 115 ? 5.611 -15.294 -20.159 1.00 88.56 115 MET A C 1
ATOM 913 O O . MET A 1 115 ? 4.690 -14.882 -19.461 1.00 88.56 115 MET A O 1
ATOM 917 N N . PRO A 1 116 ? 5.402 -16.252 -21.081 1.00 82.06 116 PRO A N 1
ATOM 918 C CA . PRO A 1 116 ? 4.058 -16.733 -21.420 1.00 82.06 116 PRO A CA 1
ATOM 919 C C . PRO A 1 116 ? 3.306 -17.453 -20.293 1.00 82.06 116 PRO A C 1
ATOM 921 O O . PRO A 1 116 ? 2.079 -17.481 -20.317 1.00 82.06 116 PRO A O 1
ATOM 924 N N . LYS A 1 117 ? 4.019 -18.094 -19.358 1.00 79.88 117 LYS A N 1
ATOM 925 C CA . LYS A 1 117 ? 3.430 -18.908 -18.278 1.00 79.88 117 LYS A CA 1
ATOM 926 C C . LYS A 1 117 ? 3.614 -18.295 -16.892 1.00 79.88 117 LYS A C 1
ATOM 928 O O . LYS A 1 117 ? 3.166 -18.886 -15.913 1.00 79.88 117 LYS A O 1
ATOM 933 N N . ASP A 1 118 ? 4.256 -17.134 -16.818 1.00 77.88 118 ASP A N 1
ATOM 934 C CA . ASP A 1 118 ? 4.446 -16.401 -15.576 1.00 77.88 118 ASP A CA 1
ATOM 935 C C . ASP A 1 118 ? 3.473 -15.216 -15.545 1.00 77.88 118 ASP A C 1
ATOM 937 O O . ASP A 1 118 ? 3.527 -14.364 -16.437 1.00 77.88 118 ASP A O 1
ATOM 941 N N . PRO A 1 119 ? 2.586 -15.129 -14.541 1.00 74.12 119 PRO A N 1
ATOM 942 C CA . PRO A 1 119 ? 1.703 -13.983 -14.392 1.00 74.12 119 PRO A CA 1
ATOM 943 C C . PRO A 1 119 ? 2.453 -12.686 -14.027 1.00 74.12 119 PRO A C 1
ATOM 945 O O . PRO A 1 119 ? 1.854 -11.626 -13.941 1.00 74.12 119 PRO A O 1
ATOM 948 N N . ARG A 1 120 ? 3.757 -12.702 -13.768 1.00 76.88 120 ARG A N 1
ATOM 949 C CA . ARG A 1 120 ? 4.471 -11.513 -13.296 1.00 76.88 120 ARG A CA 1
ATOM 950 C C . ARG A 1 120 ? 5.317 -10.906 -14.398 1.00 76.88 120 ARG A C 1
ATOM 952 O O . ARG A 1 120 ? 6.179 -11.563 -14.985 1.00 76.88 120 ARG A O 1
ATOM 959 N N . VAL A 1 121 ? 5.113 -9.612 -14.627 1.00 83.38 121 VAL A N 1
ATOM 960 C CA . VAL A 1 121 ? 6.031 -8.805 -15.430 1.00 83.38 121 VAL A CA 1
ATOM 961 C C . VAL A 1 121 ? 7.178 -8.362 -14.538 1.00 83.38 121 VAL A C 1
ATOM 963 O O . VAL A 1 121 ? 6.968 -7.855 -13.440 1.00 83.38 121 VAL A O 1
ATOM 966 N N . ARG A 1 122 ? 8.399 -8.571 -15.018 1.00 84.81 122 ARG A N 1
ATOM 967 C CA . ARG A 1 122 ? 9.621 -8.179 -14.319 1.00 84.81 122 ARG A CA 1
ATOM 968 C C . ARG A 1 122 ? 10.125 -6.874 -14.889 1.00 84.81 122 ARG A C 1
ATOM 970 O O . ARG A 1 122 ? 10.537 -6.852 -16.048 1.00 84.81 122 ARG A O 1
ATOM 977 N N . PHE A 1 123 ? 10.067 -5.810 -14.097 1.00 85.94 123 PHE A N 1
ATOM 978 C CA . PHE A 1 123 ? 10.506 -4.488 -14.517 1.00 85.94 123 PHE A CA 1
ATOM 979 C C . PHE A 1 123 ? 11.884 -4.134 -13.964 1.00 85.94 123 PHE A C 1
ATOM 981 O O . PHE A 1 123 ? 12.263 -4.502 -12.851 1.00 85.94 123 PHE A O 1
ATOM 988 N N . TRP A 1 124 ? 12.607 -3.350 -14.756 1.00 85.00 124 TRP A N 1
ATOM 989 C CA . TRP A 1 124 ? 13.832 -2.663 -14.379 1.00 85.00 124 TRP A CA 1
ATOM 990 C C . TRP A 1 124 ? 13.779 -1.245 -14.922 1.00 85.00 124 TRP A C 1
ATOM 992 O O . TRP A 1 124 ? 13.312 -1.036 -16.042 1.00 85.00 124 TRP A O 1
ATOM 1002 N N . TYR A 1 125 ? 14.314 -0.279 -14.182 1.00 85.25 125 TYR A N 1
ATOM 1003 C CA . TYR A 1 125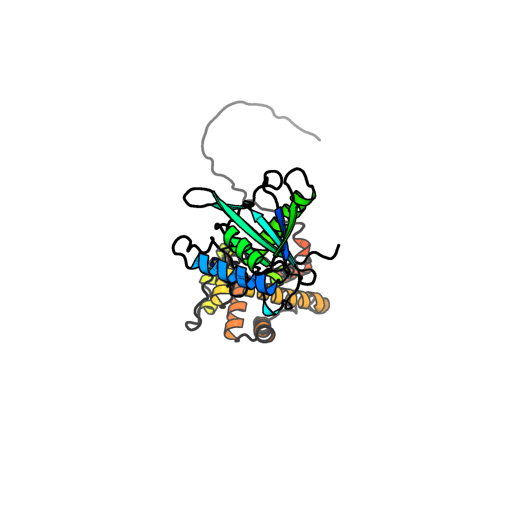 ? 14.511 1.061 -14.717 1.00 85.25 125 TYR A CA 1
ATOM 1004 C C . TYR A 1 125 ? 15.870 1.638 -14.337 1.00 85.25 125 TYR A C 1
ATOM 1006 O O . TYR A 1 125 ? 16.461 1.268 -13.322 1.00 85.25 125 TYR A O 1
ATOM 1014 N N . SER A 1 126 ? 16.379 2.533 -15.181 1.00 81.56 126 SER A N 1
ATOM 1015 C CA . SER A 1 126 ? 17.624 3.254 -14.924 1.00 81.56 126 SER A CA 1
ATOM 1016 C C . SER A 1 126 ? 17.681 4.572 -15.695 1.00 81.56 126 SER A C 1
ATOM 1018 O O . SER A 1 126 ? 17.179 4.674 -16.817 1.00 81.56 126 SER A O 1
ATOM 1020 N N . ILE A 1 127 ? 18.351 5.572 -15.118 1.00 78.12 127 ILE A N 1
ATOM 1021 C CA . ILE A 1 127 ? 18.797 6.775 -15.842 1.00 78.12 127 ILE A CA 1
ATOM 1022 C C . ILE A 1 127 ? 19.960 6.473 -16.802 1.00 78.12 127 ILE A C 1
ATOM 1024 O O . ILE A 1 127 ? 20.171 7.199 -17.777 1.00 78.12 127 ILE A O 1
ATOM 1028 N N . ALA A 1 128 ? 20.726 5.405 -16.543 1.00 81.06 128 ALA A N 1
ATOM 1029 C CA . ALA A 1 128 ? 21.839 4.989 -17.383 1.00 81.06 128 ALA A CA 1
ATOM 1030 C C . ALA A 1 128 ? 21.322 4.328 -18.669 1.00 81.06 128 ALA A C 1
ATOM 1032 O O . ALA A 1 128 ? 20.181 3.870 -18.762 1.00 81.06 128 ALA A O 1
ATOM 1033 N N . SER A 1 129 ? 22.159 4.303 -19.705 1.00 85.00 129 SER A N 1
ATOM 1034 C CA . SER A 1 129 ? 21.811 3.617 -20.950 1.00 85.00 129 SER A CA 1
ATOM 1035 C C . SER A 1 129 ? 21.901 2.102 -20.770 1.00 85.00 129 SER A C 1
ATOM 1037 O O . SER A 1 129 ? 22.931 1.589 -20.334 1.00 85.00 129 SER A O 1
ATOM 1039 N N . PHE A 1 130 ? 20.870 1.374 -21.208 1.00 89.44 130 PHE A N 1
ATOM 1040 C CA . PHE A 1 130 ? 20.897 -0.090 -21.257 1.00 89.44 130 PHE A CA 1
ATOM 1041 C C . PHE A 1 130 ? 21.767 -0.650 -22.391 1.00 89.44 130 PHE A C 1
ATOM 1043 O O . PHE A 1 130 ? 21.916 -1.863 -22.485 1.00 89.44 130 PHE A O 1
ATOM 1050 N N . LYS A 1 131 ? 22.387 0.187 -23.236 1.00 89.44 131 LYS A N 1
ATOM 1051 C CA . LYS A 1 131 ? 23.168 -0.266 -24.400 1.00 89.44 131 LYS A CA 1
ATOM 1052 C C . LYS A 1 131 ? 24.225 -1.315 -24.039 1.00 89.44 131 LYS A C 1
ATOM 1054 O O . LYS A 1 131 ? 24.298 -2.350 -24.689 1.00 89.44 131 LYS A O 1
ATOM 1059 N N . GLY A 1 132 ? 25.014 -1.072 -22.990 1.00 89.12 132 GLY A N 1
ATOM 1060 C CA . GLY A 1 132 ? 26.045 -2.019 -22.548 1.00 89.12 132 GLY A CA 1
ATOM 1061 C C . GLY A 1 132 ? 25.474 -3.336 -22.010 1.00 89.12 132 GLY A C 1
ATOM 1062 O O . GLY A 1 132 ? 26.074 -4.387 -22.209 1.00 89.12 132 GLY A O 1
ATOM 1063 N N . LEU A 1 133 ? 24.301 -3.290 -21.370 1.00 91.19 133 LEU A N 1
ATOM 1064 C CA . LEU A 1 133 ? 23.591 -4.484 -20.914 1.00 91.19 133 LEU A CA 1
ATOM 1065 C C . LEU A 1 133 ? 23.045 -5.287 -22.102 1.00 91.19 133 LEU A C 1
ATOM 1067 O O . LEU A 1 133 ? 23.253 -6.493 -22.160 1.00 91.19 133 LEU A O 1
ATOM 1071 N N . LEU A 1 134 ? 22.390 -4.623 -23.057 1.00 94.00 134 LEU A N 1
ATOM 1072 C CA . LEU A 1 134 ? 21.819 -5.263 -24.245 1.00 94.00 134 LEU A CA 1
ATOM 1073 C C . LEU A 1 134 ? 22.894 -5.933 -25.105 1.00 94.00 134 LEU A C 1
ATOM 1075 O O . LEU A 1 134 ? 22.683 -7.060 -25.534 1.00 94.00 134 LEU A O 1
ATOM 1079 N N . LEU A 1 135 ? 24.054 -5.289 -25.291 1.00 93.31 135 LEU A N 1
ATOM 1080 C CA . LEU A 1 135 ? 25.189 -5.885 -26.007 1.00 93.31 135 LEU A CA 1
ATOM 1081 C C . LEU A 1 135 ? 25.653 -7.188 -25.350 1.00 93.31 135 LEU A C 1
ATOM 1083 O O . LEU A 1 135 ? 25.762 -8.202 -26.024 1.00 93.31 135 LEU A O 1
ATOM 1087 N N . ARG A 1 136 ? 25.838 -7.198 -24.025 1.00 92.06 136 ARG A N 1
ATOM 1088 C CA . ARG A 1 136 ? 26.242 -8.420 -23.312 1.00 92.06 136 ARG A CA 1
ATOM 1089 C C . ARG A 1 136 ? 25.182 -9.516 -23.366 1.00 92.06 136 ARG A C 1
ATOM 1091 O O . ARG A 1 136 ? 25.516 -10.687 -23.471 1.00 92.06 136 ARG A O 1
ATOM 1098 N N . LEU A 1 137 ? 23.902 -9.155 -23.269 1.00 94.31 137 LEU A N 1
ATOM 1099 C CA . LEU A 1 137 ? 22.811 -10.125 -23.386 1.00 94.31 137 LEU A CA 1
ATOM 1100 C C . LEU A 1 137 ? 22.756 -10.762 -24.784 1.00 94.31 137 LEU A C 1
ATOM 1102 O O . LEU A 1 137 ? 22.384 -11.928 -24.894 1.00 94.31 137 LEU A O 1
ATOM 1106 N N . ASP A 1 138 ? 23.095 -10.003 -25.827 1.00 94.19 138 ASP A N 1
ATOM 1107 C CA . ASP A 1 138 ? 23.182 -10.485 -27.209 1.00 94.19 138 ASP A CA 1
ATOM 1108 C C . ASP A 1 138 ? 24.419 -11.376 -27.417 1.00 94.19 138 ASP A C 1
ATOM 1110 O O . ASP A 1 138 ? 24.293 -12.479 -27.943 1.00 94.19 138 ASP A O 1
ATOM 1114 N N . GLU A 1 139 ? 25.587 -10.967 -26.902 1.00 93.94 139 GLU A N 1
ATOM 1115 C CA . GLU A 1 139 ? 26.837 -11.750 -26.923 1.00 93.94 139 GLU A CA 1
ATOM 1116 C C . GLU A 1 139 ? 26.680 -13.130 -26.257 1.00 93.94 139 GLU A C 1
ATOM 1118 O O . GLU A 1 139 ? 27.162 -14.134 -26.778 1.00 93.94 139 GLU A O 1
ATOM 1123 N N . GLU A 1 140 ? 25.956 -13.198 -25.136 1.00 92.25 140 GLU A N 1
ATOM 1124 C CA . GLU A 1 140 ? 25.636 -14.448 -24.425 1.00 92.25 140 GLU A CA 1
ATOM 1125 C C . GLU A 1 140 ? 24.485 -15.241 -25.084 1.00 92.25 140 GLU A C 1
ATOM 1127 O O . GLU A 1 140 ? 24.090 -16.311 -24.613 1.00 92.25 140 GLU A O 1
ATOM 1132 N N . GLY A 1 141 ? 23.901 -14.720 -26.168 1.00 91.94 141 GLY A N 1
ATOM 1133 C CA . GLY A 1 141 ? 22.807 -15.351 -26.904 1.00 91.94 141 GLY A CA 1
ATOM 1134 C C . GLY A 1 141 ? 21.486 -15.419 -26.133 1.00 91.94 141 GLY A C 1
ATOM 1135 O O . GLY A 1 141 ? 20.636 -16.258 -26.448 1.00 91.94 141 GLY A O 1
ATOM 1136 N N . PHE A 1 142 ? 21.299 -14.573 -25.114 1.00 93.75 142 PHE A N 1
ATOM 1137 C CA . PHE A 1 142 ? 20.100 -14.549 -24.266 1.00 93.75 142 PHE A CA 1
ATOM 1138 C C . PHE A 1 142 ? 18.955 -13.736 -24.862 1.00 93.75 142 PHE A C 1
ATOM 1140 O O . PHE A 1 142 ? 17.797 -13.939 -24.481 1.00 93.75 142 PHE A O 1
ATOM 1147 N N . ILE A 1 143 ? 19.260 -12.822 -25.783 1.00 94.75 143 ILE A N 1
ATOM 1148 C CA . ILE A 1 143 ? 18.262 -12.039 -26.507 1.00 94.75 143 ILE A CA 1
ATOM 1149 C C . ILE A 1 143 ? 18.502 -12.086 -28.014 1.00 94.75 143 ILE A C 1
ATOM 1151 O O . ILE A 1 143 ? 19.609 -12.337 -28.466 1.00 94.75 143 ILE A O 1
ATOM 1155 N N . GLN A 1 144 ? 17.443 -11.849 -28.786 1.00 93.31 144 GLN A N 1
ATOM 1156 C CA . GLN A 1 144 ? 17.496 -11.671 -30.237 1.00 93.31 144 GLN A CA 1
ATOM 1157 C C . GLN A 1 144 ? 16.511 -10.567 -30.643 1.00 93.31 144 GLN A C 1
ATOM 1159 O O . GLN A 1 144 ? 15.368 -10.583 -30.166 1.00 93.31 144 GLN A O 1
ATOM 1164 N N . PRO A 1 145 ? 16.885 -9.618 -31.520 1.00 91.88 145 PRO A N 1
ATOM 1165 C CA . PRO A 1 145 ? 15.955 -8.613 -32.029 1.00 91.88 145 PRO A CA 1
ATOM 1166 C C . PRO A 1 145 ? 14.721 -9.273 -32.649 1.00 91.88 145 PRO A C 1
ATOM 1168 O O . PRO A 1 145 ? 14.837 -10.181 -33.470 1.00 91.88 145 PRO A O 1
ATOM 1171 N N . ARG A 1 146 ? 13.522 -8.836 -32.246 1.00 90.69 146 ARG A N 1
ATOM 1172 C CA . ARG A 1 146 ? 12.264 -9.425 -32.728 1.00 90.69 146 ARG A CA 1
ATOM 1173 C C . ARG A 1 146 ? 11.427 -8.427 -33.506 1.00 90.69 146 ARG A C 1
ATOM 1175 O O . ARG A 1 146 ? 10.971 -8.741 -34.602 1.00 90.69 146 ARG A O 1
ATOM 1182 N N . LYS A 1 147 ? 11.149 -7.263 -32.920 1.00 91.81 147 LYS A N 1
ATOM 1183 C CA . LYS A 1 147 ? 10.285 -6.257 -33.541 1.00 91.81 147 LYS A CA 1
ATOM 1184 C C . LYS A 1 147 ? 10.518 -4.879 -32.946 1.00 91.81 147 LYS A C 1
ATOM 1186 O O . LYS A 1 147 ? 10.578 -4.742 -31.729 1.00 91.81 147 LYS A O 1
ATOM 1191 N N . THR A 1 148 ? 10.526 -3.870 -33.805 1.00 92.56 148 THR A N 1
ATOM 1192 C CA . THR A 1 148 ? 10.454 -2.464 -33.405 1.00 92.56 148 THR A CA 1
ATOM 1193 C C . THR A 1 148 ? 9.059 -1.942 -33.720 1.00 92.56 148 THR A C 1
ATOM 1195 O O . THR A 1 148 ? 8.520 -2.177 -34.804 1.00 92.56 148 THR A O 1
ATOM 1198 N N . PHE A 1 149 ? 8.434 -1.291 -32.746 1.00 89.69 149 PHE A N 1
ATOM 1199 C CA . PHE A 1 149 ? 7.139 -0.649 -32.905 1.00 89.69 149 PHE A CA 1
ATOM 1200 C C . PHE A 1 149 ? 7.364 0.852 -33.042 1.00 89.69 149 PHE A C 1
ATOM 1202 O O . PHE A 1 149 ? 7.622 1.525 -32.048 1.00 89.69 149 PHE A O 1
ATOM 1209 N N . GLU A 1 150 ? 7.260 1.356 -34.271 1.00 90.00 150 GLU A N 1
ATOM 1210 C CA . GLU A 1 150 ? 7.467 2.775 -34.557 1.00 90.00 150 GLU A CA 1
ATOM 1211 C C . GLU A 1 150 ? 6.305 3.646 -34.041 1.00 90.00 150 GLU A C 1
ATOM 1213 O O . GLU A 1 150 ? 5.129 3.256 -34.167 1.00 90.00 150 GLU A O 1
ATOM 1218 N N . PRO A 1 151 ? 6.615 4.829 -33.482 1.00 86.25 151 PRO A N 1
ATOM 1219 C CA . PRO A 1 151 ? 5.631 5.780 -32.983 1.00 86.25 151 PRO A CA 1
ATOM 1220 C C . PRO A 1 151 ? 4.785 6.341 -34.128 1.00 86.25 151 PRO A C 1
ATOM 1222 O O . PRO A 1 151 ? 5.228 6.409 -35.272 1.00 86.25 151 PRO A O 1
ATOM 1225 N N . LYS A 1 152 ? 3.549 6.757 -33.823 1.00 76.56 152 LYS A N 1
ATOM 1226 C CA . LYS A 1 152 ? 2.589 7.421 -34.741 1.00 76.56 152 LYS A CA 1
ATOM 1227 C C . LYS A 1 152 ? 2.137 6.608 -35.972 1.00 76.56 152 LYS A C 1
ATOM 1229 O O . LYS A 1 152 ? 1.086 6.903 -36.528 1.00 76.56 152 LYS A O 1
ATOM 1234 N N . VAL A 1 153 ? 2.854 5.553 -36.358 1.00 73.19 153 VAL A N 1
ATOM 1235 C CA . VAL A 1 153 ? 2.523 4.660 -37.483 1.00 73.19 153 VAL A CA 1
ATOM 1236 C C . VAL A 1 153 ? 1.719 3.446 -37.009 1.00 73.19 153 VAL A C 1
ATOM 1238 O O . VAL A 1 153 ? 0.846 2.944 -37.714 1.00 73.19 153 VAL A O 1
ATOM 1241 N N . SER A 1 154 ? 1.988 2.960 -35.795 1.00 75.44 154 SER A N 1
ATOM 1242 C CA . SER A 1 154 ? 1.427 1.706 -35.296 1.00 75.44 154 SER A CA 1
ATOM 1243 C C . SER A 1 154 ? 0.449 1.922 -34.143 1.00 75.44 154 SER A C 1
ATOM 1245 O O . SER A 1 154 ? 0.842 2.290 -33.040 1.00 75.44 154 SER A O 1
ATOM 1247 N N . ARG A 1 155 ? -0.828 1.549 -34.321 1.00 82.38 155 ARG A N 1
ATOM 1248 C CA . ARG A 1 155 ? -1.790 1.460 -33.197 1.00 82.38 155 ARG A CA 1
ATOM 1249 C C . ARG A 1 155 ? -1.289 0.527 -32.081 1.00 82.38 155 ARG A C 1
ATOM 1251 O O . ARG A 1 155 ? -1.671 0.684 -30.924 1.00 82.38 155 ARG A O 1
ATOM 1258 N N . HIS A 1 156 ? -0.432 -0.438 -32.423 1.00 85.44 156 HIS A N 1
ATOM 1259 C CA . HIS A 1 156 ? 0.179 -1.348 -31.456 1.00 85.44 156 HIS A CA 1
ATOM 1260 C C . HIS A 1 156 ? 1.233 -0.655 -30.587 1.00 85.44 156 HIS A C 1
ATOM 1262 O O . HIS A 1 156 ? 1.340 -1.021 -29.424 1.00 85.44 156 HIS A O 1
ATOM 1268 N N . HIS A 1 157 ? 1.951 0.353 -31.105 1.00 91.25 157 HIS A N 1
ATOM 1269 C CA . HIS A 1 157 ? 2.908 1.147 -30.319 1.00 91.25 157 HIS A CA 1
ATOM 1270 C C . HIS A 1 157 ? 2.199 1.843 -29.154 1.00 91.25 157 HIS A C 1
ATOM 1272 O O . HIS A 1 157 ? 2.515 1.555 -28.003 1.00 91.25 157 HIS A O 1
ATOM 1278 N N . ARG A 1 158 ? 1.152 2.633 -29.435 1.00 89.38 158 ARG A N 1
ATOM 1279 C CA . ARG A 1 158 ? 0.383 3.337 -28.394 1.00 89.38 158 ARG A CA 1
ATOM 1280 C C . ARG A 1 158 ? -0.194 2.380 -27.351 1.00 89.38 158 ARG A C 1
ATOM 1282 O O . ARG A 1 158 ? -0.101 2.643 -26.158 1.00 89.38 158 ARG A O 1
ATOM 1289 N N . ARG A 1 159 ? -0.787 1.262 -27.786 1.00 90.31 159 ARG A N 1
ATOM 1290 C CA . ARG A 1 159 ? -1.355 0.258 -26.866 1.00 90.31 159 ARG A CA 1
ATOM 1291 C C . ARG A 1 159 ? -0.289 -0.360 -25.966 1.00 90.31 159 ARG A C 1
ATOM 1293 O O . ARG A 1 159 ? -0.543 -0.537 -24.781 1.00 90.31 159 ARG A O 1
ATOM 1300 N N . LEU A 1 160 ? 0.872 -0.691 -26.529 1.00 90.25 160 LEU A N 1
ATOM 1301 C CA . LEU A 1 160 ? 1.970 -1.296 -25.785 1.00 90.25 160 LEU A CA 1
ATOM 1302 C C . LEU A 1 160 ? 2.590 -0.299 -24.801 1.00 90.25 160 LEU A C 1
ATOM 1304 O O . LEU A 1 160 ? 2.828 -0.667 -23.658 1.00 90.25 160 LEU A O 1
ATOM 1308 N N . PHE A 1 161 ? 2.768 0.960 -25.211 1.00 91.38 161 PHE A N 1
ATOM 1309 C CA . PHE A 1 161 ? 3.217 2.040 -24.333 1.00 91.38 161 PHE A CA 1
ATOM 1310 C C . PHE A 1 161 ? 2.267 2.244 -23.148 1.00 91.38 161 PHE A C 1
ATOM 1312 O O . PHE A 1 161 ? 2.717 2.218 -22.008 1.00 91.38 161 PHE A O 1
ATOM 1319 N N . VAL A 1 162 ? 0.960 2.391 -23.404 1.00 91.25 162 VAL A N 1
ATOM 1320 C CA . VAL A 1 162 ? -0.048 2.571 -22.342 1.00 91.25 162 VAL A CA 1
ATOM 1321 C C . VAL A 1 162 ? -0.041 1.382 -21.384 1.00 91.25 162 VAL A C 1
ATOM 1323 O O . VAL A 1 162 ? 0.043 1.583 -20.180 1.00 91.25 162 VAL A O 1
ATOM 1326 N N . TRP A 1 163 ? -0.043 0.153 -21.910 1.00 92.00 163 TRP A N 1
ATOM 1327 C CA . TRP A 1 163 ? 0.020 -1.045 -21.074 1.00 92.00 163 TRP A CA 1
ATOM 1328 C C . TRP A 1 163 ? 1.291 -1.089 -20.216 1.00 92.00 163 TRP A C 1
ATOM 1330 O O . TRP A 1 163 ? 1.198 -1.341 -19.019 1.00 92.00 163 TRP A O 1
ATOM 1340 N N . MET A 1 164 ? 2.469 -0.815 -20.793 1.00 89.31 164 MET A N 1
ATOM 1341 C CA . MET A 1 164 ? 3.728 -0.822 -20.040 1.00 89.31 164 MET A CA 1
ATOM 1342 C C . MET A 1 164 ? 3.784 0.278 -18.989 1.00 89.31 164 MET A C 1
ATOM 1344 O O . MET A 1 164 ? 4.256 0.016 -17.888 1.00 89.31 164 MET A O 1
ATOM 1348 N N . ARG A 1 165 ? 3.299 1.482 -19.310 1.00 90.44 165 ARG A N 1
ATOM 1349 C CA . ARG A 1 165 ? 3.183 2.589 -18.359 1.00 90.44 165 ARG A CA 1
ATOM 1350 C C . ARG A 1 165 ? 2.314 2.186 -17.178 1.00 90.44 165 ARG A C 1
ATOM 1352 O O . ARG A 1 165 ? 2.760 2.307 -16.046 1.00 90.44 165 ARG A O 1
ATOM 1359 N N . ASP A 1 166 ? 1.094 1.727 -17.443 1.00 88.38 166 ASP A N 1
ATOM 1360 C CA . ASP A 1 166 ? 0.119 1.437 -16.391 1.00 88.38 166 ASP A CA 1
ATOM 1361 C C . ASP A 1 166 ? 0.614 0.279 -15.513 1.00 88.38 166 ASP A C 1
ATOM 1363 O O . ASP A 1 166 ? 0.668 0.414 -14.293 1.00 88.38 166 ASP A O 1
ATOM 1367 N N . ALA A 1 167 ? 1.107 -0.800 -16.134 1.00 85.94 167 ALA A N 1
ATOM 1368 C CA . ALA A 1 167 ? 1.683 -1.932 -15.417 1.00 85.94 167 ALA A CA 1
ATOM 1369 C C . ALA A 1 167 ? 2.894 -1.524 -14.564 1.00 85.94 167 ALA A C 1
ATOM 1371 O O . ALA A 1 167 ? 2.969 -1.919 -13.407 1.00 85.94 167 ALA A O 1
ATOM 1372 N N . PHE A 1 168 ? 3.815 -0.715 -15.099 1.00 85.06 168 PHE A N 1
ATOM 1373 C CA . PHE A 1 168 ? 4.983 -0.226 -14.361 1.00 85.06 168 PHE A CA 1
ATOM 1374 C C . PHE A 1 168 ? 4.597 0.706 -13.207 1.00 85.06 168 PHE A C 1
ATOM 1376 O O . PHE A 1 168 ? 5.112 0.567 -12.103 1.00 85.06 168 PHE A O 1
ATOM 1383 N N . MET A 1 169 ? 3.666 1.639 -13.424 1.00 81.88 169 MET A N 1
ATOM 1384 C CA . MET A 1 169 ? 3.188 2.535 -12.365 1.00 81.88 169 MET A CA 1
ATOM 1385 C C . MET A 1 169 ? 2.510 1.764 -11.233 1.00 81.88 169 MET A C 1
ATOM 1387 O O . MET A 1 169 ? 2.655 2.134 -10.069 1.00 81.88 169 MET A O 1
ATOM 1391 N N . ASP A 1 170 ? 1.807 0.679 -11.552 1.00 78.19 170 ASP A N 1
ATOM 1392 C CA . ASP A 1 170 ? 1.255 -0.213 -10.539 1.00 78.19 170 ASP A CA 1
ATOM 1393 C C . ASP A 1 170 ? 2.343 -0.963 -9.770 1.00 78.19 170 ASP A C 1
ATOM 1395 O O . ASP A 1 170 ? 2.181 -1.171 -8.567 1.00 78.19 170 ASP A O 1
ATOM 1399 N N . THR A 1 171 ? 3.472 -1.309 -10.401 1.00 73.31 171 THR A N 1
ATOM 1400 C CA . THR A 1 171 ? 4.582 -1.937 -9.670 1.00 73.31 171 THR A CA 1
ATOM 1401 C C . THR A 1 171 ? 5.297 -0.961 -8.746 1.00 73.31 171 THR A C 1
ATOM 1403 O O . THR A 1 171 ? 5.786 -1.370 -7.695 1.00 73.31 171 THR A O 1
ATOM 1406 N N . LEU A 1 172 ? 5.317 0.336 -9.072 1.00 72.69 172 LEU A N 1
ATOM 1407 C CA . LEU A 1 172 ? 5.951 1.342 -8.222 1.00 72.69 172 LEU A CA 1
ATOM 1408 C C . LEU A 1 172 ? 5.243 1.528 -6.874 1.00 72.69 172 LEU A C 1
ATOM 1410 O O . LEU A 1 172 ? 5.907 1.852 -5.887 1.00 72.69 172 LEU A O 1
ATOM 1414 N N . LYS A 1 173 ? 3.930 1.293 -6.813 1.00 72.44 173 LYS A N 1
ATOM 1415 C CA . LYS A 1 173 ? 3.132 1.489 -5.598 1.00 72.44 173 LYS A CA 1
ATOM 1416 C C . LYS A 1 173 ? 3.557 0.507 -4.508 1.00 72.44 173 LYS A C 1
ATOM 1418 O O . LYS A 1 173 ? 3.618 -0.702 -4.723 1.00 72.44 173 LYS A O 1
ATOM 1423 N N . VAL A 1 174 ? 3.803 1.018 -3.304 1.00 73.00 174 VAL A N 1
ATOM 1424 C CA . VAL A 1 174 ? 3.903 0.160 -2.117 1.00 73.00 174 VAL A CA 1
ATOM 1425 C C . VAL A 1 174 ? 2.488 -0.319 -1.780 1.00 73.00 174 VAL A C 1
ATOM 1427 O O . VAL A 1 174 ? 1.646 0.533 -1.491 1.00 73.00 174 VAL A O 1
ATOM 1430 N N . PRO A 1 175 ? 2.211 -1.636 -1.814 1.00 74.81 175 PRO A N 1
ATOM 1431 C CA . PRO A 1 175 ? 0.877 -2.163 -1.571 1.00 74.81 175 PRO A CA 1
ATOM 1432 C C . PRO A 1 175 ? 0.428 -1.856 -0.145 1.00 74.81 175 PRO A C 1
ATOM 1434 O O . PRO A 1 175 ? 1.244 -1.839 0.781 1.00 74.81 175 PRO A O 1
ATOM 1437 N N . ASP A 1 176 ? -0.878 -1.669 0.022 1.00 82.12 176 ASP A N 1
ATOM 1438 C CA . ASP A 1 176 ? -1.467 -1.440 1.332 1.00 82.12 176 ASP A CA 1
ATOM 1439 C C . ASP A 1 176 ? -1.277 -2.626 2.284 1.00 82.12 176 ASP A C 1
ATOM 1441 O O . ASP A 1 176 ? -1.136 -3.788 1.877 1.00 82.12 176 ASP A O 1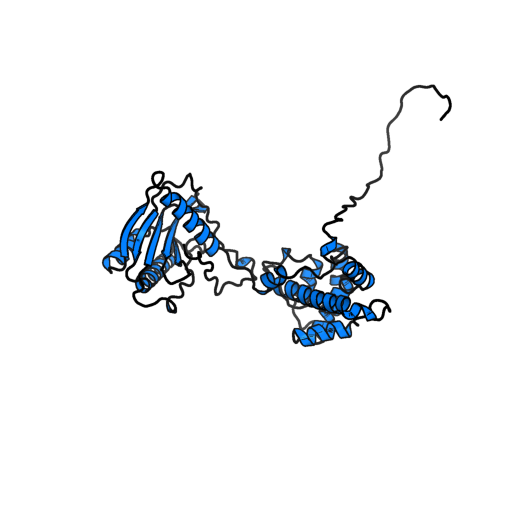
ATOM 1445 N N . HIS A 1 177 ? -1.277 -2.325 3.582 1.00 85.31 177 HIS A N 1
ATOM 1446 C CA . HIS A 1 177 ? -1.233 -3.337 4.622 1.00 85.31 177 HIS A CA 1
ATOM 1447 C C . HIS A 1 177 ? -2.488 -4.228 4.561 1.00 85.31 177 HIS A C 1
ATOM 1449 O O . HIS A 1 177 ? -3.595 -3.701 4.413 1.00 85.31 177 HIS A O 1
ATOM 1455 N N . PRO A 1 178 ? -2.361 -5.561 4.725 1.00 89.00 178 PRO A N 1
ATOM 1456 C CA . PRO A 1 178 ? -3.506 -6.471 4.701 1.00 89.00 178 PRO A CA 1
ATOM 1457 C C . PRO A 1 178 ? -4.614 -6.075 5.676 1.00 89.00 178 PRO A C 1
ATOM 1459 O O . PRO A 1 178 ? -5.785 -6.137 5.316 1.00 89.00 178 PRO A O 1
ATOM 1462 N N . ASP A 1 179 ? -4.259 -5.603 6.874 1.00 91.81 179 ASP A N 1
ATOM 1463 C CA . ASP A 1 179 ? -5.264 -5.187 7.857 1.00 91.81 179 ASP A CA 1
ATOM 1464 C C . ASP A 1 179 ? -6.045 -3.958 7.411 1.00 91.81 179 ASP A C 1
ATOM 1466 O O . ASP A 1 179 ? -7.252 -3.897 7.620 1.00 91.81 179 ASP A O 1
ATOM 1470 N N . TYR A 1 180 ? -5.387 -3.011 6.737 1.00 91.25 180 TYR A N 1
ATOM 1471 C CA . TYR A 1 180 ? -6.065 -1.846 6.183 1.00 91.25 180 TYR A CA 1
ATOM 1472 C C . TYR A 1 180 ? -7.027 -2.254 5.063 1.00 91.25 180 TYR A C 1
ATOM 1474 O O . TYR A 1 180 ? -8.183 -1.838 5.067 1.00 91.25 180 TYR A O 1
ATOM 1482 N N . LEU A 1 181 ? -6.591 -3.131 4.153 1.00 90.88 181 LEU A N 1
ATOM 1483 C CA . LEU A 1 181 ? -7.444 -3.660 3.084 1.00 90.88 181 LEU A CA 1
ATOM 1484 C C . LEU A 1 181 ? -8.639 -4.446 3.638 1.00 90.88 181 LEU A C 1
ATOM 1486 O O . LEU A 1 181 ? -9.769 -4.257 3.187 1.00 90.88 181 LEU A O 1
ATOM 1490 N N . ASN A 1 182 ? -8.410 -5.287 4.648 1.00 91.94 182 ASN A N 1
ATOM 1491 C CA . ASN A 1 182 ? -9.468 -6.023 5.332 1.00 91.94 182 ASN A CA 1
ATOM 1492 C C . ASN A 1 182 ? -10.435 -5.068 6.029 1.00 91.94 182 ASN A C 1
ATOM 1494 O O . ASN A 1 182 ? -11.644 -5.225 5.892 1.00 91.94 182 ASN A O 1
ATOM 1498 N N . ALA A 1 183 ? -9.917 -4.049 6.719 1.00 89.75 183 ALA A N 1
ATOM 1499 C CA . ALA A 1 183 ? -10.739 -3.030 7.348 1.00 89.75 183 ALA A CA 1
ATOM 1500 C C . ALA A 1 183 ? -11.597 -2.329 6.293 1.00 89.75 183 ALA A C 1
ATOM 1502 O O . ALA A 1 183 ? -12.807 -2.237 6.472 1.00 89.75 183 ALA A O 1
ATOM 1503 N N . MET A 1 184 ? -11.011 -1.887 5.176 1.00 89.19 184 MET A N 1
ATOM 1504 C CA . MET A 1 184 ? -11.715 -1.245 4.060 1.00 89.19 184 MET A CA 1
ATOM 1505 C C . MET A 1 184 ? -12.812 -2.112 3.441 1.00 89.19 184 MET A C 1
ATOM 1507 O O . MET A 1 184 ? -13.857 -1.584 3.069 1.00 89.19 184 MET A O 1
ATOM 1511 N N . ALA A 1 185 ? -12.590 -3.422 3.334 1.00 88.94 185 ALA A N 1
ATOM 1512 C CA . ALA A 1 185 ? -13.577 -4.357 2.801 1.00 88.94 185 ALA A CA 1
ATOM 1513 C C . ALA A 1 185 ? -14.788 -4.544 3.733 1.00 88.94 185 ALA A C 1
ATOM 1515 O O . ALA A 1 185 ? -15.833 -5.040 3.306 1.00 88.94 185 ALA A O 1
ATOM 1516 N N . MET A 1 186 ? -14.665 -4.162 5.005 1.00 82.75 186 MET A N 1
ATOM 1517 C CA . MET A 1 186 ? -15.764 -4.178 5.957 1.00 82.75 186 MET A CA 1
ATOM 1518 C C . MET A 1 186 ? -16.551 -2.873 5.895 1.00 82.75 186 MET A C 1
ATOM 1520 O O . MET A 1 186 ? -15.988 -1.780 5.929 1.00 82.75 186 MET A O 1
ATOM 1524 N N . THR A 1 187 ? -17.876 -2.994 5.885 1.00 73.81 187 THR A N 1
ATOM 1525 C CA . THR A 1 187 ? -18.788 -1.877 6.154 1.00 73.81 187 THR A CA 1
ATOM 1526 C C . THR A 1 187 ? -18.441 -1.263 7.521 1.00 73.81 187 THR A C 1
ATOM 1528 O O . THR A 1 187 ? -18.057 -1.986 8.441 1.00 73.81 187 THR A O 1
ATOM 1531 N N . ASP A 1 188 ? -18.507 0.061 7.668 1.00 70.38 188 ASP A N 1
ATOM 1532 C CA . ASP A 1 188 ? -18.146 0.726 8.922 1.00 70.38 188 ASP A CA 1
ATOM 1533 C C . ASP A 1 188 ? -19.224 0.514 9.992 1.00 70.38 188 ASP A C 1
ATOM 1535 O O . ASP A 1 188 ? -20.212 1.227 10.082 1.00 70.38 188 ASP A O 1
ATOM 1539 N N . TYR A 1 189 ? -19.074 -0.521 10.811 1.00 72.62 189 TYR A N 1
ATOM 1540 C CA . TYR A 1 189 ? -20.085 -0.848 11.816 1.00 72.62 189 TYR A CA 1
ATOM 1541 C C . TYR A 1 189 ? -20.003 0.028 13.084 1.00 72.62 189 TYR A C 1
ATOM 1543 O O . TYR A 1 189 ? -20.669 -0.276 14.072 1.00 72.62 189 TYR A O 1
ATOM 1551 N N . SER A 1 190 ? -19.201 1.097 13.089 1.00 81.12 190 SER A N 1
ATOM 1552 C CA . SER A 1 190 ? -19.018 1.977 14.246 1.00 81.12 190 SER A CA 1
ATOM 1553 C C . SER A 1 190 ? -19.810 3.279 14.105 1.00 81.12 190 SER A C 1
ATOM 1555 O O . SER A 1 190 ? -19.748 3.903 13.048 1.00 81.12 190 SER A O 1
ATOM 1557 N N . PRO A 1 191 ? -20.441 3.789 15.181 1.00 78.75 191 PRO A N 1
ATOM 1558 C CA . PRO A 1 191 ? -20.954 5.155 15.175 1.00 78.75 191 PRO A CA 1
ATOM 1559 C C . PRO A 1 191 ? -19.802 6.175 15.036 1.00 78.75 191 PRO A C 1
ATOM 1561 O O . PRO A 1 191 ? -18.681 5.898 15.493 1.00 78.75 191 PRO A O 1
ATOM 1564 N N . PRO A 1 192 ? -20.057 7.365 14.459 1.00 81.00 192 PRO A N 1
ATOM 1565 C CA . PRO A 1 192 ? -19.067 8.435 14.382 1.00 81.00 192 PRO A CA 1
ATOM 1566 C C . PRO A 1 192 ? -18.780 9.044 15.763 1.00 81.00 192 PRO A C 1
ATOM 1568 O O . PRO A 1 192 ? -19.581 8.959 16.699 1.00 81.00 192 PRO A O 1
ATOM 1571 N N . ILE A 1 193 ? -17.631 9.706 15.900 1.00 84.44 193 ILE A N 1
ATOM 1572 C CA . ILE A 1 193 ? -17.302 10.494 17.097 1.00 84.44 193 ILE A CA 1
ATOM 1573 C C . ILE A 1 193 ? -17.932 11.880 16.936 1.00 84.44 193 ILE A C 1
ATOM 1575 O O . ILE A 1 193 ? -17.564 12.606 16.020 1.00 84.44 193 ILE A O 1
ATOM 1579 N N . LEU A 1 194 ? -18.854 12.254 17.829 1.00 75.56 194 LEU A N 1
ATOM 1580 C CA . LEU A 1 194 ? -19.632 13.498 17.707 1.00 75.56 194 LEU A CA 1
ATOM 1581 C C . LEU A 1 194 ? -18.770 14.764 17.815 1.00 75.56 194 LEU A C 1
ATOM 1583 O O . LEU A 1 194 ? -18.940 15.697 17.038 1.00 75.56 194 LEU A O 1
ATOM 1587 N N . HIS A 1 195 ? -17.829 14.801 18.764 1.00 80.25 195 HIS A N 1
ATOM 1588 C CA . HIS A 1 195 ? -17.011 15.990 19.029 1.00 80.25 195 HIS A CA 1
ATOM 1589 C C . HIS A 1 195 ? -15.526 15.635 19.167 1.00 80.25 195 HIS A C 1
ATOM 1591 O O . HIS A 1 195 ? -15.003 15.628 20.283 1.00 80.25 195 HIS A O 1
ATOM 1597 N N . PRO A 1 196 ? -14.810 15.372 18.057 1.00 78.19 196 PRO A N 1
ATOM 1598 C CA . PRO A 1 196 ? -13.437 14.863 18.094 1.00 78.19 196 PRO A CA 1
ATOM 1599 C C . PRO A 1 196 ? -12.476 15.689 18.962 1.00 78.19 196 PRO A C 1
ATOM 1601 O O . PRO A 1 196 ? -11.681 15.121 19.707 1.00 78.19 196 PRO A O 1
ATOM 1604 N N . SER A 1 197 ? -12.584 17.021 18.921 1.00 79.12 197 SER A N 1
ATOM 1605 C CA . SER A 1 197 ? -11.731 17.935 19.696 1.00 79.12 197 SER A CA 1
ATOM 1606 C C . SER A 1 197 ? -12.007 17.887 21.202 1.00 79.12 197 SER A C 1
ATOM 1608 O O . SER A 1 197 ? -11.077 17.954 22.004 1.00 79.12 197 SER A O 1
ATOM 1610 N N . ALA A 1 198 ? -13.275 17.756 21.604 1.00 82.50 198 ALA A N 1
ATOM 1611 C CA . ALA A 1 198 ? -13.645 17.610 23.012 1.00 82.50 198 ALA A CA 1
ATOM 1612 C C . ALA A 1 198 ? -13.304 16.201 23.520 1.00 82.50 198 ALA A C 1
ATOM 1614 O O . ALA A 1 198 ? -12.755 16.048 24.610 1.00 82.50 198 ALA A O 1
ATOM 1615 N N . SER A 1 199 ? -13.554 15.181 22.696 1.00 84.94 199 SER A N 1
ATOM 1616 C CA . SER A 1 199 ? -13.213 13.789 22.982 1.00 84.94 199 SER A CA 1
ATOM 1617 C C . SER A 1 199 ? -11.710 13.577 23.153 1.00 84.94 199 SER A C 1
ATOM 1619 O O . SER A 1 199 ? -11.324 12.798 24.017 1.00 84.94 199 SER A O 1
ATOM 1621 N N . LEU A 1 200 ? -10.857 14.290 22.407 1.00 87.50 200 LEU A N 1
ATOM 1622 C CA . LEU A 1 200 ? -9.404 14.214 22.591 1.00 87.50 200 LEU A CA 1
ATOM 1623 C C . LEU A 1 200 ? -8.990 14.643 24.007 1.00 87.50 200 LEU A C 1
ATOM 1625 O O . LEU A 1 200 ? -8.297 13.892 24.682 1.00 87.50 200 LEU A O 1
ATOM 1629 N N . ARG A 1 201 ? -9.498 15.777 24.509 1.00 86.31 201 ARG A N 1
ATOM 1630 C CA . ARG A 1 201 ? -9.207 16.250 25.879 1.00 86.31 201 ARG A CA 1
ATOM 1631 C C . ARG A 1 201 ? -9.688 15.274 26.957 1.00 86.31 201 ARG A C 1
ATOM 1633 O O . ARG A 1 201 ? -9.070 15.137 28.012 1.00 86.31 201 ARG A O 1
ATOM 1640 N N . LEU A 1 202 ? -10.807 14.595 26.707 1.00 86.75 202 LEU A N 1
ATOM 1641 C CA . LEU A 1 202 ? -11.324 13.567 27.612 1.00 86.75 202 LEU A CA 1
ATOM 1642 C C . LEU A 1 202 ? -10.450 12.311 27.599 1.00 86.75 202 LEU A C 1
ATOM 1644 O O . LEU A 1 202 ? -10.236 11.710 28.647 1.00 86.75 202 LEU A O 1
ATOM 1648 N N . ILE A 1 203 ? -9.920 11.934 26.434 1.00 90.06 203 ILE A N 1
ATOM 1649 C CA . ILE A 1 203 ? -8.955 10.840 26.320 1.00 90.06 203 ILE A CA 1
ATOM 1650 C C . ILE A 1 203 ? -7.662 11.196 27.042 1.00 90.06 203 ILE A C 1
ATOM 1652 O O . ILE A 1 203 ? -7.237 10.413 27.879 1.00 90.06 203 ILE A O 1
ATOM 1656 N N . GLU A 1 204 ? -7.100 12.382 26.807 1.00 86.12 204 GLU A N 1
ATOM 1657 C CA . GLU A 1 204 ? -5.859 12.853 27.441 1.00 86.12 204 GLU A CA 1
ATOM 1658 C C . GLU A 1 204 ? -5.959 12.931 28.973 1.00 86.12 204 GLU A C 1
ATOM 1660 O O . GLU A 1 204 ? -4.974 12.718 29.676 1.00 86.12 204 GLU A O 1
ATOM 1665 N N . SER A 1 205 ? -7.154 13.188 29.512 1.00 85.00 205 SER A N 1
ATOM 1666 C CA . SER A 1 205 ? -7.409 13.196 30.961 1.00 85.00 205 SER A CA 1
ATOM 1667 C C . SER A 1 205 ? -7.843 11.833 31.531 1.00 85.00 205 SER A C 1
ATOM 1669 O O . SER A 1 205 ? -8.089 11.711 32.733 1.00 85.00 205 SER A O 1
ATOM 1671 N N . CYS A 1 206 ? -7.917 10.781 30.707 1.00 86.38 206 CYS A N 1
ATOM 1672 C CA . CYS A 1 206 ? -8.372 9.452 31.109 1.00 86.38 206 CYS A CA 1
ATOM 1673 C C . CYS A 1 206 ? -7.274 8.659 31.838 1.00 86.38 206 CYS A C 1
ATOM 1675 O O . CYS A 1 206 ? -6.570 7.843 31.245 1.00 86.38 206 CYS A O 1
ATOM 1677 N N . GLU A 1 207 ? -7.159 8.836 33.155 1.00 82.44 207 GLU A N 1
ATOM 1678 C CA . GLU A 1 207 ? -6.148 8.168 33.995 1.00 82.44 207 GLU A CA 1
ATOM 1679 C C . GLU A 1 207 ? -6.023 6.639 33.770 1.00 82.44 207 GLU A C 1
ATOM 1681 O O . GLU A 1 207 ? -4.895 6.156 33.620 1.00 82.44 207 GLU A O 1
ATOM 1686 N N . PRO A 1 208 ? -7.115 5.846 33.643 1.00 81.12 208 PRO A N 1
ATOM 1687 C CA . PRO A 1 208 ? -7.005 4.406 33.388 1.00 81.12 208 PRO A CA 1
ATOM 1688 C C . PRO A 1 208 ? -6.285 4.054 32.080 1.00 81.12 208 PRO A C 1
ATOM 1690 O O . PRO A 1 208 ? -5.689 2.977 31.987 1.00 81.12 208 PRO A O 1
ATOM 1693 N N . LEU A 1 209 ? -6.324 4.941 31.080 1.00 81.62 209 LEU A N 1
ATOM 1694 C CA . LEU A 1 209 ? -5.625 4.760 29.812 1.00 81.62 209 LEU A CA 1
ATOM 1695 C C . LEU A 1 209 ? -4.109 4.929 29.976 1.00 81.62 209 LEU A C 1
ATOM 1697 O O . LEU A 1 209 ? -3.369 4.231 29.291 1.00 81.62 209 LEU A O 1
ATOM 1701 N N . TYR A 1 210 ? -3.643 5.755 30.916 1.00 79.50 210 TYR A N 1
ATOM 1702 C CA . TYR A 1 210 ? -2.219 6.062 31.135 1.00 79.50 210 TYR A CA 1
ATOM 1703 C C . TYR A 1 210 ? -1.600 5.360 32.353 1.00 79.50 210 TYR A C 1
ATOM 1705 O O . TYR A 1 210 ? -0.389 5.419 32.556 1.00 79.50 210 TYR A O 1
ATOM 1713 N N . ALA A 1 211 ? -2.393 4.643 33.153 1.00 65.12 211 ALA A N 1
ATOM 1714 C CA . ALA A 1 211 ? -1.969 4.038 34.421 1.00 65.12 211 ALA A CA 1
ATOM 1715 C C . ALA A 1 211 ? -0.845 2.971 34.323 1.00 65.12 211 ALA A C 1
ATOM 1717 O O . ALA A 1 211 ? -0.451 2.392 35.337 1.00 65.12 211 ALA A O 1
ATOM 1718 N N . SER A 1 212 ? -0.334 2.641 33.129 1.00 63.41 212 SER A N 1
ATOM 1719 C CA . SER A 1 212 ? 0.766 1.684 32.923 1.00 63.41 212 SER A CA 1
ATOM 1720 C C . SER A 1 212 ? 2.057 2.382 32.512 1.00 63.41 212 SER A C 1
ATOM 1722 O O . SER A 1 212 ? 2.311 2.563 31.330 1.00 63.41 212 SER A O 1
ATOM 1724 N N . GLN A 1 213 ? 2.937 2.679 33.474 1.00 55.59 213 GLN A N 1
ATOM 1725 C CA . GLN A 1 213 ? 4.290 3.183 33.175 1.00 55.59 213 GLN A CA 1
ATOM 1726 C C . GLN A 1 213 ? 5.186 2.170 32.431 1.00 55.59 213 GLN A C 1
ATOM 1728 O O . GLN A 1 213 ? 6.257 2.539 31.963 1.00 55.59 213 GLN A O 1
ATOM 1733 N N . LYS A 1 214 ? 4.787 0.890 32.347 1.00 63.69 214 LYS A N 1
ATOM 1734 C CA . LYS A 1 214 ? 5.577 -0.161 31.680 1.00 63.69 214 LYS A CA 1
ATOM 1735 C C . LYS A 1 214 ? 5.320 -0.259 30.176 1.00 63.69 214 LYS A C 1
ATOM 1737 O O . LYS A 1 214 ? 6.187 -0.746 29.461 1.00 63.69 214 LYS A O 1
ATOM 1742 N N . ASP A 1 215 ? 4.158 0.193 29.711 1.00 68.75 215 ASP A N 1
ATOM 1743 C CA . ASP A 1 215 ? 3.763 0.091 28.309 1.00 68.75 215 ASP A CA 1
ATOM 1744 C C . ASP A 1 215 ? 4.031 1.434 27.633 1.00 68.75 215 ASP A C 1
ATOM 1746 O O . ASP A 1 215 ? 3.213 2.349 27.705 1.00 68.75 215 ASP A O 1
ATOM 1750 N N . THR A 1 216 ? 5.193 1.576 26.996 1.00 80.50 216 THR A N 1
ATOM 1751 C CA . THR A 1 216 ? 5.494 2.779 26.212 1.00 80.50 216 THR A CA 1
ATOM 1752 C C . THR A 1 216 ? 4.489 2.901 25.061 1.00 80.50 216 THR A C 1
ATOM 1754 O O . THR A 1 216 ? 4.287 1.906 24.351 1.00 80.50 216 THR A O 1
ATOM 1757 N N . PRO A 1 217 ? 3.852 4.072 24.862 1.00 87.06 217 PRO A N 1
ATOM 1758 C CA . PRO A 1 217 ? 2.976 4.302 23.718 1.00 87.06 217 PRO A CA 1
ATOM 1759 C C . PRO A 1 217 ? 3.718 4.066 22.400 1.00 87.06 217 PRO A C 1
ATOM 1761 O O . PRO A 1 217 ? 4.930 4.285 22.310 1.00 87.06 217 PRO A O 1
ATOM 1764 N N . LYS A 1 218 ? 2.998 3.606 21.376 1.00 90.56 218 LYS A N 1
ATOM 1765 C CA . LYS A 1 218 ? 3.570 3.394 20.043 1.00 90.56 218 LYS A CA 1
ATOM 1766 C C . LYS A 1 218 ? 3.630 4.723 19.297 1.00 90.56 218 LYS A C 1
ATOM 1768 O O . LYS A 1 218 ? 2.607 5.377 19.132 1.00 90.56 218 LYS A O 1
ATOM 1773 N N . ASP A 1 219 ? 4.808 5.107 18.810 1.00 90.00 219 ASP A N 1
ATOM 1774 C CA . ASP A 1 219 ? 4.914 6.280 17.943 1.00 90.00 219 ASP A CA 1
ATOM 1775 C C . ASP A 1 219 ? 4.258 5.993 16.583 1.00 90.00 219 ASP A C 1
ATOM 1777 O O . ASP A 1 219 ? 4.671 5.091 15.852 1.00 90.00 219 ASP A O 1
ATOM 1781 N N . LEU A 1 220 ? 3.217 6.762 16.268 1.00 91.31 220 LEU A N 1
ATOM 1782 C CA . LEU A 1 220 ? 2.466 6.686 15.015 1.00 91.31 220 LEU A CA 1
ATOM 1783 C C . LEU A 1 220 ? 2.835 7.812 14.043 1.00 91.31 220 LEU A C 1
ATOM 1785 O O . LEU A 1 220 ? 2.218 7.920 12.987 1.00 91.31 220 LEU A O 1
ATOM 1789 N N . SER A 1 221 ? 3.820 8.659 14.363 1.00 88.75 221 SER A N 1
ATOM 1790 C CA . SER A 1 221 ? 4.233 9.796 13.525 1.00 88.75 221 SER A CA 1
ATOM 1791 C C . SER A 1 221 ? 4.536 9.388 12.078 1.00 88.75 221 SER A C 1
ATOM 1793 O O . SER A 1 221 ? 4.196 10.100 11.123 1.00 88.75 221 SER A O 1
ATOM 1795 N N . LEU A 1 222 ? 5.116 8.197 11.931 1.00 85.69 222 LEU A N 1
ATOM 1796 C CA . LEU A 1 222 ? 5.456 7.571 10.668 1.00 85.69 222 LEU A CA 1
ATOM 1797 C C . LEU A 1 222 ? 4.411 6.560 10.195 1.00 85.69 222 LEU A C 1
ATOM 1799 O O . LEU A 1 222 ? 4.699 5.859 9.245 1.00 85.69 222 LEU A O 1
ATOM 1803 N N . ASP A 1 223 ? 3.226 6.445 10.788 1.00 89.81 223 ASP A N 1
ATOM 1804 C CA . ASP A 1 223 ? 2.204 5.506 10.308 1.00 89.81 223 ASP A CA 1
ATOM 1805 C C . ASP A 1 223 ? 1.508 6.051 9.046 1.00 89.81 223 ASP A C 1
ATOM 1807 O O . ASP A 1 223 ? 0.984 7.172 9.029 1.00 89.81 223 ASP A O 1
ATOM 1811 N N . ARG A 1 224 ? 1.506 5.267 7.963 1.00 86.06 224 ARG A N 1
ATOM 1812 C CA . ARG A 1 224 ? 0.925 5.607 6.654 1.00 86.06 224 ARG A CA 1
ATOM 1813 C C . ARG A 1 224 ? -0.553 5.968 6.765 1.00 86.06 224 ARG A C 1
ATOM 1815 O O . ARG A 1 224 ? -1.010 6.891 6.091 1.00 86.06 224 ARG A O 1
ATOM 1822 N N . TYR A 1 225 ? -1.283 5.297 7.650 1.00 90.06 225 TYR A N 1
ATOM 1823 C CA . TYR A 1 225 ? -2.730 5.426 7.786 1.00 90.06 225 TYR A CA 1
ATOM 1824 C C . TYR A 1 225 ? -3.151 6.369 8.912 1.00 90.06 225 TYR A C 1
ATOM 1826 O O . TYR A 1 225 ? -4.338 6.453 9.216 1.00 90.06 225 TYR A O 1
ATOM 1834 N N . ILE A 1 226 ? -2.230 7.133 9.510 1.00 91.50 226 ILE A N 1
ATOM 1835 C CA . ILE A 1 226 ? -2.564 8.057 10.606 1.00 91.50 226 ILE A CA 1
ATOM 1836 C C . ILE A 1 226 ? -3.688 9.040 10.247 1.00 91.50 226 ILE A C 1
ATOM 1838 O O . ILE A 1 226 ? -4.514 9.358 11.097 1.00 91.50 226 ILE A O 1
ATOM 1842 N N . LEU A 1 227 ? -3.791 9.485 8.988 1.00 90.06 227 LEU A N 1
ATOM 1843 C CA . LEU A 1 227 ? -4.874 10.383 8.558 1.00 90.06 227 LEU A CA 1
ATOM 1844 C C . LEU A 1 227 ? -6.232 9.690 8.404 1.00 90.06 227 LEU A C 1
ATOM 1846 O O . LEU A 1 227 ? -7.243 10.383 8.396 1.00 90.06 227 LEU A O 1
ATOM 1850 N N . ALA A 1 228 ? -6.267 8.358 8.328 1.00 89.25 228 ALA A N 1
ATOM 1851 C CA . ALA A 1 228 ? -7.510 7.590 8.284 1.00 89.25 228 ALA A CA 1
ATOM 1852 C C . ALA A 1 228 ? -8.203 7.508 9.655 1.00 89.25 228 ALA A C 1
ATOM 1854 O O . ALA A 1 228 ? -9.375 7.150 9.723 1.00 89.25 228 ALA A O 1
ATOM 1855 N N . LEU A 1 229 ? -7.501 7.852 10.742 1.00 90.56 229 LEU A N 1
ATOM 1856 C CA . LEU A 1 229 ? -8.070 7.945 12.085 1.00 90.56 229 LEU A CA 1
ATOM 1857 C C . LEU A 1 229 ? -8.253 9.407 12.509 1.00 90.56 229 LEU A C 1
ATOM 1859 O O . LEU A 1 229 ? -7.373 10.231 12.237 1.00 90.56 229 LEU A O 1
ATOM 1863 N N . PRO A 1 230 ? -9.340 9.763 13.215 1.00 90.94 230 PRO A N 1
ATOM 1864 C CA . PRO A 1 230 ? -9.459 11.067 13.858 1.00 90.94 230 PRO A CA 1
ATOM 1865 C C . PRO A 1 230 ? -8.477 11.185 15.044 1.00 90.94 230 PRO A C 1
ATOM 1867 O O . PRO A 1 230 ? -8.129 10.167 15.649 1.00 90.94 230 PRO A O 1
ATOM 1870 N N . PRO A 1 231 ? -8.042 12.405 15.426 1.00 92.56 231 PRO A N 1
ATOM 1871 C CA . PRO A 1 231 ? -7.074 12.627 16.508 1.00 92.56 231 PRO A CA 1
ATOM 1872 C C . PRO A 1 231 ? -7.303 11.830 17.805 1.00 92.56 231 PRO A C 1
ATOM 1874 O O . PRO A 1 231 ? -6.354 11.182 18.246 1.00 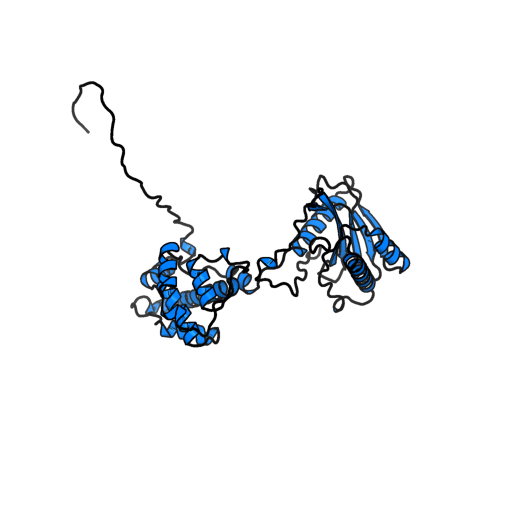92.56 231 PRO A O 1
ATOM 1877 N N . PRO A 1 232 ? -8.519 11.783 18.393 1.00 92.69 232 PRO A N 1
ATOM 1878 C CA . PRO A 1 232 ? -8.755 10.984 19.596 1.00 92.69 232 PRO A CA 1
ATOM 1879 C C . PRO A 1 232 ? -8.490 9.485 19.403 1.00 92.69 232 PRO A C 1
ATOM 1881 O O . PRO A 1 232 ? -7.983 8.836 20.309 1.00 92.69 232 PRO A O 1
ATOM 1884 N N . GLU A 1 233 ? -8.786 8.917 18.233 1.00 93.81 233 GLU A N 1
ATOM 1885 C CA . GLU A 1 233 ? -8.539 7.491 17.976 1.00 93.81 233 GLU A CA 1
ATOM 1886 C C . GLU A 1 233 ? -7.067 7.186 17.714 1.00 93.81 233 GLU A C 1
ATOM 1888 O O . GLU A 1 233 ? -6.608 6.103 18.068 1.00 93.81 233 GLU A O 1
ATOM 1893 N N . ARG A 1 234 ? -6.310 8.140 17.154 1.00 93.81 234 ARG A N 1
ATOM 1894 C CA . ARG A 1 234 ? -4.848 8.017 17.028 1.00 93.81 234 ARG A CA 1
ATOM 1895 C C . ARG A 1 234 ? -4.198 7.879 18.401 1.00 93.81 234 ARG A C 1
ATOM 1897 O O . ARG A 1 234 ? -3.344 7.016 18.580 1.00 93.81 234 ARG A O 1
ATOM 1904 N N . GLU A 1 235 ? -4.632 8.696 19.362 1.00 92.69 235 GLU A N 1
ATOM 1905 C CA . GLU A 1 235 ? -4.140 8.624 20.739 1.00 92.69 235 GLU A CA 1
ATOM 1906 C C . GLU A 1 235 ? -4.479 7.266 21.360 1.00 92.69 235 GLU A C 1
ATOM 1908 O O . GLU A 1 235 ? -3.599 6.586 21.881 1.00 92.69 235 GLU A O 1
ATOM 1913 N N . VAL A 1 236 ? -5.722 6.796 21.213 1.00 94.06 236 VAL A N 1
ATOM 1914 C CA . VAL A 1 236 ? -6.115 5.467 21.705 1.00 94.06 236 VAL A CA 1
ATOM 1915 C C . VAL A 1 236 ? -5.267 4.359 21.078 1.00 94.06 236 VAL A C 1
ATOM 1917 O O . VAL A 1 236 ? -4.739 3.528 21.817 1.00 94.06 236 VAL A O 1
ATOM 1920 N N . ALA A 1 237 ? -5.095 4.355 19.751 1.00 94.69 237 ALA A N 1
ATOM 1921 C CA . ALA A 1 237 ? -4.288 3.369 19.031 1.00 94.69 237 ALA A CA 1
ATOM 1922 C C . ALA A 1 237 ? -2.830 3.348 19.523 1.00 94.69 237 ALA A C 1
ATOM 1924 O O . ALA A 1 237 ? -2.296 2.275 19.817 1.00 94.69 237 ALA A O 1
ATOM 1925 N N . SER A 1 238 ? -2.222 4.526 19.695 1.00 93.25 238 SER A N 1
ATOM 1926 C CA . SER A 1 238 ? -0.875 4.695 20.255 1.00 93.25 238 SER A CA 1
ATOM 1927 C C . SER A 1 238 ? -0.771 4.102 21.663 1.00 93.25 238 SER A C 1
ATOM 1929 O O . SER A 1 238 ? 0.100 3.267 21.933 1.00 93.25 238 SER A O 1
ATOM 1931 N N . GLN A 1 239 ? -1.708 4.459 22.546 1.00 91.81 239 GLN A N 1
ATOM 1932 C CA . GLN A 1 239 ? -1.724 4.020 23.940 1.00 91.81 239 GLN A CA 1
ATOM 1933 C C . GLN A 1 239 ? -1.889 2.502 24.076 1.00 91.81 239 GLN A C 1
ATOM 1935 O O . GLN A 1 239 ? -1.240 1.878 24.923 1.00 91.81 239 GLN A O 1
ATOM 1940 N N . VAL A 1 240 ? -2.717 1.882 23.231 1.00 92.00 240 VAL A N 1
ATOM 1941 C CA . VAL A 1 240 ? -2.914 0.422 23.211 1.00 92.00 240 VAL A CA 1
ATOM 1942 C C . VAL A 1 240 ? -1.935 -0.309 22.287 1.00 92.00 240 VAL A C 1
ATOM 1944 O O . VAL A 1 240 ? -2.102 -1.510 22.066 1.00 92.00 240 VAL A O 1
ATOM 1947 N N . GLN A 1 241 ? -0.895 0.377 21.800 1.00 92.19 241 GLN A N 1
ATOM 1948 C CA . GLN A 1 241 ? 0.212 -0.165 21.004 1.00 92.19 241 GLN A CA 1
ATOM 1949 C C . GLN A 1 241 ? -0.216 -0.842 19.691 1.00 92.19 241 GLN A C 1
ATOM 1951 O O . GLN A 1 241 ? 0.236 -1.941 19.370 1.00 92.19 241 GLN A O 1
ATOM 1956 N N . LEU A 1 242 ? -1.093 -0.198 18.923 1.00 93.50 242 LEU A N 1
ATOM 1957 C CA . LEU A 1 242 ? -1.513 -0.644 17.591 1.00 93.50 242 LEU A CA 1
ATOM 1958 C C . LEU A 1 242 ? -1.080 0.357 16.521 1.00 93.50 242 LEU A C 1
ATOM 1960 O O . LEU A 1 242 ? -1.094 1.559 16.762 1.00 93.50 242 LEU A O 1
ATOM 1964 N N . THR A 1 243 ? -0.716 -0.135 15.335 1.00 93.75 243 THR A N 1
ATOM 1965 C CA . THR A 1 243 ? -0.709 0.680 14.107 1.00 93.75 243 THR A CA 1
ATOM 1966 C C . THR A 1 243 ? -2.126 1.157 13.789 1.00 93.75 243 THR A C 1
ATOM 1968 O O . THR A 1 243 ? -3.121 0.595 14.258 1.00 93.75 243 THR A O 1
ATOM 1971 N N . CYS A 1 244 ? -2.240 2.179 12.946 1.00 94.19 244 CYS A N 1
ATOM 1972 C CA . CYS A 1 244 ? -3.539 2.681 12.508 1.00 94.19 244 CYS A CA 1
ATOM 1973 C C . CYS A 1 244 ? -4.325 1.624 11.713 1.00 94.19 244 CYS A C 1
ATOM 1975 O O . CYS A 1 244 ? -5.536 1.505 11.902 1.00 94.19 244 CYS A O 1
ATOM 1977 N N . ALA A 1 245 ? -3.650 0.816 10.886 1.00 93.31 245 ALA A N 1
ATOM 1978 C CA . ALA A 1 245 ? -4.273 -0.289 10.153 1.00 93.31 245 ALA A CA 1
ATOM 1979 C C . ALA A 1 245 ? -4.838 -1.370 11.092 1.00 93.31 245 ALA A C 1
ATOM 1981 O O . ALA A 1 245 ? -5.998 -1.761 10.949 1.00 93.31 245 ALA A O 1
ATOM 1982 N N . GLU A 1 246 ? -4.049 -1.810 12.080 1.00 94.62 246 GLU A N 1
ATOM 1983 C CA . GLU A 1 246 ? -4.482 -2.805 13.073 1.00 94.62 246 GLU A CA 1
ATOM 1984 C C . GLU A 1 246 ? -5.674 -2.290 13.895 1.00 94.62 246 GLU A C 1
ATOM 1986 O O . GLU A 1 246 ? -6.650 -3.012 14.100 1.00 94.62 246 GLU A O 1
ATOM 1991 N N . TYR A 1 247 ? -5.625 -1.028 14.343 1.00 95.56 247 TYR A N 1
ATOM 1992 C CA . TYR A 1 247 ? -6.713 -0.421 15.112 1.00 95.56 247 TYR A CA 1
ATOM 1993 C C . TYR A 1 247 ? -8.008 -0.318 14.293 1.00 95.56 247 TYR A C 1
ATOM 1995 O O . TYR A 1 247 ? -9.076 -0.674 14.797 1.00 95.56 247 TYR A O 1
ATOM 2003 N N . LEU A 1 248 ? -7.928 0.113 13.027 1.00 93.62 248 LEU A N 1
ATOM 2004 C CA . LEU A 1 248 ? -9.083 0.181 12.124 1.00 93.62 248 LEU A CA 1
ATOM 2005 C C . LEU A 1 248 ? -9.744 -1.187 11.940 1.00 93.62 248 LEU A C 1
ATOM 2007 O O . LEU A 1 248 ? -10.967 -1.301 12.068 1.00 93.62 248 LEU A O 1
ATOM 2011 N N . LEU A 1 249 ? -8.948 -2.225 11.667 1.00 94.31 249 LEU A N 1
ATOM 2012 C CA . LEU A 1 249 ? -9.459 -3.582 11.495 1.00 94.31 249 LEU A CA 1
ATOM 2013 C C . LEU A 1 249 ? -10.114 -4.097 12.779 1.00 94.31 249 LEU A C 1
ATOM 2015 O O . LEU A 1 249 ? -11.235 -4.609 12.740 1.00 94.31 249 LEU A O 1
ATOM 2019 N N . LEU A 1 250 ? -9.441 -3.929 13.920 1.00 95.19 250 LEU A N 1
ATOM 2020 C CA . LEU A 1 250 ? -9.951 -4.364 15.215 1.00 95.19 250 LEU A CA 1
ATOM 2021 C C . LEU A 1 250 ? -11.285 -3.694 15.540 1.00 95.19 250 LEU A C 1
ATOM 2023 O O . LEU A 1 250 ? -12.244 -4.380 15.904 1.00 95.19 250 LEU A O 1
ATOM 2027 N N . LYS A 1 251 ? -11.359 -2.367 15.373 1.00 93.12 251 LYS A N 1
ATOM 2028 C CA . LYS A 1 251 ? -12.579 -1.584 15.583 1.00 93.12 251 LYS A CA 1
ATOM 2029 C C . LYS A 1 251 ? -13.711 -2.132 14.715 1.00 93.12 251 LYS A C 1
ATOM 2031 O O . LYS A 1 251 ? -14.762 -2.495 15.238 1.00 93.12 251 LYS A O 1
ATOM 2036 N N . ARG A 1 252 ? -13.495 -2.277 13.405 1.00 91.19 252 ARG A N 1
ATOM 2037 C CA . ARG A 1 252 ? -14.536 -2.765 12.484 1.00 91.19 252 ARG A CA 1
ATOM 2038 C C . ARG A 1 252 ? -14.984 -4.191 12.798 1.00 91.19 252 ARG A C 1
ATOM 2040 O O . ARG A 1 252 ? -16.180 -4.459 12.737 1.00 91.19 252 ARG A O 1
ATOM 2047 N N . ASN A 1 253 ? -14.076 -5.084 13.194 1.00 92.31 253 ASN A N 1
ATOM 2048 C CA . ASN A 1 253 ? -14.415 -6.446 13.632 1.00 92.31 253 ASN A CA 1
ATOM 2049 C C . ASN A 1 253 ? -15.289 -6.446 14.881 1.00 92.31 253 ASN A C 1
ATOM 2051 O O . ASN A 1 253 ? -16.347 -7.075 14.887 1.00 92.31 253 ASN A O 1
ATOM 2055 N N . PHE A 1 254 ? -14.890 -5.693 15.904 1.00 91.25 254 PHE A N 1
ATOM 2056 C CA . PHE A 1 254 ? -15.652 -5.595 17.143 1.00 91.25 254 PHE A CA 1
ATOM 2057 C C . PHE A 1 254 ? -17.079 -5.122 16.890 1.00 91.25 254 PHE A C 1
ATOM 2059 O O . PHE A 1 254 ? -18.047 -5.744 17.329 1.00 91.25 254 PHE A O 1
ATOM 2066 N N . PHE A 1 255 ? -17.208 -4.027 16.149 1.00 87.31 255 PHE A N 1
ATOM 2067 C CA . PHE A 1 255 ? -18.494 -3.406 15.908 1.00 87.31 255 PHE A CA 1
ATOM 2068 C C . PHE A 1 255 ? -19.370 -4.208 14.940 1.00 87.31 255 PHE A C 1
ATOM 2070 O O . PHE A 1 255 ? -20.582 -4.264 15.130 1.00 87.31 255 PHE A O 1
ATOM 2077 N N . LYS A 1 256 ? -18.782 -4.910 13.963 1.00 86.25 256 LYS A N 1
ATOM 2078 C CA . LYS A 1 256 ? -19.502 -5.862 13.103 1.00 86.25 256 LYS A CA 1
ATOM 2079 C C . LYS A 1 256 ? -20.103 -7.009 13.910 1.00 86.25 256 LYS A C 1
ATOM 2081 O O . LYS A 1 256 ? -21.266 -7.371 13.709 1.00 86.25 256 LYS A O 1
ATOM 2086 N N . ASP A 1 257 ? -19.319 -7.589 14.814 1.00 85.75 257 ASP A N 1
ATOM 2087 C CA . ASP A 1 257 ? -19.774 -8.681 15.672 1.00 85.75 257 ASP A CA 1
ATOM 2088 C C . ASP A 1 257 ? -20.841 -8.197 16.650 1.00 85.75 257 ASP A C 1
ATOM 2090 O O . ASP A 1 257 ? -21.845 -8.880 16.864 1.00 85.75 257 ASP A O 1
ATOM 2094 N N . TRP A 1 258 ? -20.655 -7.002 17.215 1.00 83.06 258 TRP A N 1
ATOM 2095 C CA . TRP A 1 258 ? -21.634 -6.399 18.110 1.00 83.06 258 TRP A CA 1
ATOM 2096 C C . TRP A 1 258 ? -22.946 -6.081 17.384 1.00 83.06 258 TRP A C 1
ATOM 2098 O O . TRP A 1 258 ? -24.010 -6.464 17.865 1.00 83.06 258 TRP A O 1
ATOM 2108 N N . PHE A 1 259 ? -22.884 -5.497 16.183 1.00 78.81 259 PHE A N 1
ATOM 2109 C CA . PHE A 1 259 ? -24.044 -5.291 15.314 1.00 78.81 259 PHE A CA 1
ATOM 2110 C C . PHE A 1 259 ? -24.773 -6.609 15.029 1.00 78.81 259 PHE A C 1
ATOM 2112 O O . PHE A 1 259 ? -25.989 -6.701 15.186 1.00 78.81 259 PHE A O 1
ATOM 2119 N N . THR A 1 260 ? -24.028 -7.651 14.646 1.00 78.44 260 THR A N 1
ATOM 2120 C CA . THR A 1 260 ? -24.592 -8.968 14.323 1.00 78.44 260 THR A CA 1
ATOM 2121 C C . THR A 1 260 ? -25.284 -9.592 15.530 1.00 78.44 260 THR A C 1
ATOM 2123 O O . THR A 1 260 ? -26.353 -10.182 15.384 1.00 78.44 260 THR A O 1
ATOM 2126 N N . GLU A 1 261 ? -24.698 -9.465 16.719 1.00 77.06 261 GLU A N 1
ATOM 2127 C CA . GLU A 1 261 ? -25.306 -9.942 17.957 1.00 77.06 261 GLU A CA 1
ATOM 2128 C C . GLU A 1 261 ? -26.595 -9.180 18.280 1.00 77.06 261 GLU A C 1
ATOM 2130 O O . GLU A 1 261 ? -27.609 -9.827 18.533 1.00 77.06 261 GLU A O 1
ATOM 2135 N N . VAL A 1 262 ? -26.589 -7.844 18.225 1.00 72.38 262 VAL A N 1
ATOM 2136 C CA . VAL A 1 262 ? -27.775 -7.013 18.495 1.00 72.38 262 VAL A CA 1
ATOM 2137 C C . VAL A 1 262 ? -28.891 -7.330 17.497 1.00 72.38 262 VAL A C 1
ATOM 2139 O O . VAL A 1 262 ? -30.002 -7.654 17.908 1.00 72.38 262 VAL A O 1
ATOM 2142 N N . TYR A 1 263 ? -28.588 -7.334 16.195 1.00 67.12 263 TYR A N 1
ATOM 2143 C CA . TYR A 1 263 ? -29.570 -7.578 15.135 1.00 67.12 263 TYR A CA 1
ATOM 2144 C C . TYR A 1 263 ? -30.136 -9.008 15.161 1.00 67.12 263 TYR A C 1
ATOM 2146 O O . TYR A 1 263 ? -31.337 -9.208 15.005 1.00 67.12 263 TYR A O 1
ATOM 2154 N N . ARG A 1 264 ? -29.303 -10.036 15.391 1.00 67.00 264 ARG A N 1
ATOM 2155 C CA . ARG A 1 264 ? -29.782 -11.433 15.481 1.00 67.00 264 ARG A CA 1
ATOM 2156 C C . ARG A 1 264 ? -30.500 -11.736 16.794 1.00 67.00 264 ARG A C 1
ATOM 2158 O O . ARG A 1 264 ? -31.282 -12.683 16.850 1.00 67.00 264 ARG A O 1
ATOM 2165 N N . SER A 1 265 ? -30.260 -10.944 17.835 1.00 63.72 265 SER A N 1
ATOM 2166 C CA . SER A 1 265 ? -30.916 -11.076 19.138 1.00 63.72 265 SER A CA 1
ATOM 2167 C C . SER A 1 265 ? -32.240 -10.310 19.217 1.00 63.72 265 SER A C 1
ATOM 2169 O O . SER A 1 265 ? -32.658 -9.974 20.320 1.00 63.72 265 SER A O 1
ATOM 2171 N N . ASP A 1 266 ? -32.925 -10.081 18.089 1.00 52.69 266 ASP A N 1
ATOM 2172 C CA . ASP A 1 266 ? -34.168 -9.296 17.905 1.00 52.69 266 ASP A CA 1
ATOM 2173 C C . ASP A 1 266 ? -35.283 -9.550 18.955 1.00 52.69 266 ASP A C 1
ATOM 2175 O O . ASP A 1 266 ? -36.152 -8.712 19.193 1.00 52.69 266 ASP A O 1
ATOM 2179 N N . LYS A 1 267 ? -35.246 -10.689 19.663 1.00 49.09 267 LYS A N 1
ATOM 2180 C CA . LYS A 1 267 ? -36.134 -10.983 20.804 1.00 49.09 267 LYS A CA 1
ATOM 2181 C C . LYS A 1 267 ? -35.728 -10.338 22.140 1.00 49.09 267 LYS A C 1
ATOM 2183 O O . LYS A 1 267 ? -36.614 -10.064 22.929 1.00 49.09 267 LYS A O 1
ATOM 2188 N N . LYS A 1 268 ? -34.440 -10.097 22.407 1.00 49.16 268 LYS A N 1
ATOM 2189 C CA . LYS A 1 268 ? -33.925 -9.520 23.670 1.00 49.16 268 LYS A CA 1
ATOM 2190 C C . LYS A 1 268 ? -33.741 -8.001 23.631 1.00 49.16 268 LYS A C 1
ATOM 2192 O O . LYS A 1 268 ? -33.745 -7.358 24.674 1.00 49.16 268 LYS A O 1
ATOM 2197 N N . VAL A 1 269 ? -33.579 -7.420 22.439 1.00 50.91 269 VAL A N 1
ATOM 2198 C CA . VAL A 1 269 ? -33.416 -5.962 22.268 1.00 50.91 269 VAL A CA 1
ATOM 2199 C C . VAL A 1 269 ? -34.712 -5.213 22.609 1.00 50.91 269 VAL A C 1
ATOM 2201 O O . VAL A 1 269 ? -34.655 -4.108 23.138 1.00 50.91 269 VAL A O 1
ATOM 2204 N N . LYS A 1 270 ? -35.879 -5.835 22.384 1.00 49.75 270 LYS A N 1
ATOM 2205 C CA . LYS A 1 270 ? -37.199 -5.260 22.704 1.00 49.75 270 LYS A CA 1
ATOM 2206 C C . LYS A 1 270 ? -37.470 -5.115 24.205 1.00 49.75 270 LYS A C 1
ATOM 2208 O O . LYS A 1 270 ? -38.213 -4.215 24.579 1.00 49.75 270 LYS A O 1
ATOM 2213 N N . ASP A 1 271 ? -36.827 -5.935 25.035 1.00 49.38 271 ASP A N 1
ATOM 2214 C CA . ASP A 1 271 ? -37.015 -5.945 26.493 1.00 49.38 271 ASP A CA 1
ATOM 2215 C C . ASP A 1 271 ? -35.917 -5.165 27.249 1.00 49.38 271 ASP A C 1
ATOM 2217 O O . ASP A 1 271 ? -35.856 -5.202 28.474 1.00 49.38 271 ASP A O 1
ATOM 2221 N N . GLY A 1 272 ? -35.030 -4.449 26.542 1.00 51.69 272 GLY A N 1
ATOM 2222 C CA . GLY A 1 272 ? -33.978 -3.628 27.164 1.00 51.69 272 GLY A CA 1
ATOM 2223 C C . GLY A 1 272 ? -32.823 -4.417 27.805 1.00 51.69 272 GLY A C 1
ATOM 2224 O O . GLY A 1 272 ? -31.984 -3.831 28.482 1.00 51.69 272 GLY A O 1
ATOM 2225 N N . GLU A 1 273 ? -32.741 -5.734 27.587 1.00 49.03 273 GLU A N 1
ATOM 2226 C CA . GLU A 1 273 ? -31.819 -6.632 28.308 1.00 49.03 273 GLU A CA 1
ATOM 2227 C C . GLU A 1 273 ? -30.422 -6.800 27.677 1.00 49.03 273 GLU A C 1
ATOM 2229 O O . GLU A 1 273 ? -29.560 -7.471 28.248 1.00 49.03 273 GLU A O 1
ATOM 2234 N N . VAL A 1 274 ? -30.139 -6.215 26.508 1.00 54.16 274 VAL A N 1
ATOM 2235 C CA . VAL A 1 274 ? -28.854 -6.429 25.808 1.00 54.16 274 VAL A CA 1
ATOM 2236 C C . VAL A 1 274 ? -27.815 -5.383 26.223 1.00 54.16 274 VAL A C 1
ATOM 2238 O O . VAL A 1 274 ? -27.258 -4.659 25.399 1.00 54.16 274 VAL A O 1
ATOM 2241 N N . VAL A 1 275 ? -27.522 -5.291 27.521 1.00 54.94 275 VAL A N 1
ATOM 2242 C CA . VAL A 1 275 ? -26.341 -4.553 27.991 1.00 54.94 275 VAL A CA 1
ATOM 2243 C C . VAL A 1 275 ? -25.130 -5.473 27.878 1.00 54.94 275 VAL A C 1
ATOM 2245 O O . VAL A 1 275 ? -24.895 -6.308 28.754 1.00 54.94 275 VAL A O 1
ATOM 2248 N N . ARG A 1 276 ? -24.321 -5.332 26.813 1.00 67.75 276 ARG A N 1
ATOM 2249 C CA . ARG A 1 276 ? -22.945 -5.843 26.890 1.00 67.75 276 ARG A CA 1
ATOM 2250 C C . ARG A 1 276 ? -22.260 -5.035 27.984 1.00 67.75 276 ARG A C 1
ATOM 2252 O O . ARG A 1 276 ? -22.060 -3.832 27.864 1.00 67.75 276 ARG A O 1
ATOM 2259 N N . THR A 1 277 ? -21.968 -5.691 29.098 1.00 78.44 277 THR A N 1
ATOM 2260 C CA . THR A 1 277 ? -21.216 -5.066 30.182 1.00 78.44 277 THR A CA 1
ATOM 2261 C C . THR A 1 277 ? -19.806 -4.736 29.690 1.00 78.44 277 THR A C 1
ATOM 2263 O O . THR A 1 277 ? -19.296 -5.383 28.773 1.00 78.44 277 THR A O 1
ATOM 2266 N N . ASN A 1 278 ? -19.126 -3.783 30.335 1.00 83.50 278 ASN A N 1
ATOM 2267 C CA . ASN A 1 278 ? -17.699 -3.539 30.077 1.00 83.50 278 ASN A CA 1
ATOM 2268 C C . ASN A 1 278 ? -16.894 -4.849 30.114 1.00 83.50 278 ASN A C 1
ATOM 2270 O O . ASN A 1 278 ? -16.038 -5.073 29.268 1.00 83.50 278 ASN A O 1
ATOM 2274 N N . TYR A 1 279 ? -17.243 -5.743 31.042 1.00 86.25 279 TYR A N 1
ATOM 2275 C CA . TYR A 1 279 ? -16.650 -7.070 31.157 1.00 86.25 279 TYR A CA 1
ATOM 2276 C C . TYR A 1 279 ? -16.866 -7.941 29.910 1.00 86.25 279 TYR A C 1
ATOM 2278 O O . TYR A 1 279 ? -15.946 -8.623 29.476 1.00 86.25 279 TYR A O 1
ATOM 2286 N N . ALA A 1 280 ? -18.049 -7.905 29.291 1.00 85.50 280 ALA A N 1
ATOM 2287 C CA . ALA A 1 280 ? -18.306 -8.634 28.049 1.00 85.50 280 ALA A CA 1
ATOM 2288 C C . ALA A 1 280 ? -17.471 -8.090 26.875 1.00 85.50 280 ALA A C 1
ATOM 2290 O O . ALA A 1 280 ? -16.980 -8.867 26.056 1.00 85.50 280 ALA A O 1
ATOM 2291 N N . HIS A 1 281 ? -17.275 -6.769 26.806 1.00 88.88 281 HIS A N 1
ATOM 2292 C CA . HIS A 1 281 ? -16.404 -6.146 25.806 1.00 88.88 281 HIS A CA 1
ATOM 2293 C C . HIS A 1 281 ? -14.925 -6.496 26.027 1.00 88.88 281 HIS A C 1
ATOM 2295 O O . HIS A 1 281 ? -14.229 -6.832 25.070 1.00 88.88 281 HIS A O 1
ATOM 2301 N N . GLU A 1 282 ? -14.467 -6.480 27.284 1.00 91.81 282 GLU A N 1
ATOM 2302 C CA . GLU A 1 282 ? -13.123 -6.918 27.679 1.00 91.81 282 GLU A CA 1
ATOM 2303 C C . GLU A 1 282 ? -12.900 -8.391 27.288 1.00 91.81 282 GLU A C 1
ATOM 2305 O O . GLU A 1 282 ? -11.956 -8.699 26.560 1.00 91.81 282 GLU A O 1
ATOM 2310 N N . GLN A 1 283 ? -13.834 -9.283 27.646 1.00 90.69 283 GLN A N 1
ATOM 2311 C CA . GLN A 1 283 ? -13.765 -10.707 27.300 1.00 90.69 283 GLN A CA 1
ATOM 2312 C C . GLN A 1 283 ? -13.727 -10.971 25.791 1.00 90.69 283 GLN A C 1
ATOM 2314 O O . GLN A 1 283 ? -13.107 -11.945 25.366 1.00 90.69 283 GLN A O 1
ATOM 2319 N N . TRP A 1 284 ? -14.398 -10.157 24.971 1.00 92.38 284 TRP A N 1
ATOM 2320 C CA . TRP A 1 284 ? -14.319 -10.312 23.516 1.00 92.38 284 TRP A CA 1
ATOM 2321 C C . TRP A 1 284 ? -12.891 -10.062 23.019 1.00 92.38 284 TRP A C 1
ATOM 2323 O O . TRP A 1 284 ? -12.374 -10.864 22.245 1.00 92.38 284 TRP A O 1
ATOM 2333 N N . LEU A 1 285 ? -12.220 -9.015 23.515 1.00 92.81 285 LEU A N 1
ATOM 2334 C CA . LEU A 1 285 ? -10.831 -8.706 23.150 1.00 92.81 285 LEU A CA 1
ATOM 2335 C C . LEU A 1 285 ? -9.867 -9.802 23.622 1.00 92.81 285 LEU A C 1
ATOM 2337 O O . LEU A 1 285 ? -8.967 -10.189 22.880 1.00 92.81 285 LEU A O 1
ATOM 2341 N N . GLU A 1 286 ? -10.083 -10.340 24.823 1.00 93.44 286 GLU A N 1
ATOM 2342 C CA . GLU A 1 286 ? -9.301 -11.464 25.353 1.00 93.44 286 GLU A CA 1
ATOM 2343 C C . GLU A 1 286 ? -9.486 -12.740 24.522 1.00 93.44 286 GLU A C 1
ATOM 2345 O O . GLU A 1 286 ? -8.520 -13.445 24.257 1.00 93.44 286 GLU A O 1
ATOM 2350 N N . ARG A 1 287 ? -10.711 -13.049 24.080 1.00 91.06 287 ARG A N 1
ATOM 2351 C CA . ARG A 1 287 ? -10.995 -14.284 23.329 1.00 91.06 287 ARG A CA 1
ATOM 2352 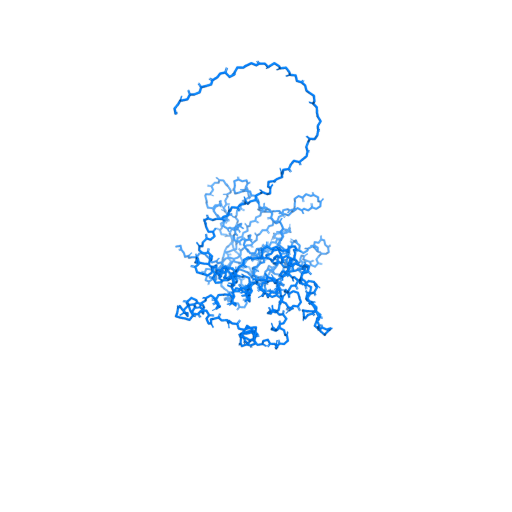C C . ARG A 1 287 ? -10.599 -14.215 21.860 1.00 91.06 287 ARG A C 1
ATOM 2354 O O . ARG A 1 287 ? -10.160 -15.221 21.320 1.00 91.06 287 ARG A O 1
ATOM 2361 N N . VAL A 1 288 ? -10.820 -13.075 21.206 1.00 90.56 288 VAL A N 1
ATOM 2362 C CA . VAL A 1 288 ? -10.626 -12.939 19.752 1.00 90.56 288 VAL A CA 1
ATOM 2363 C C . VAL A 1 288 ? -9.196 -12.530 19.410 1.00 90.56 288 VAL A C 1
ATOM 2365 O O . VAL A 1 288 ? -8.663 -12.993 18.407 1.00 90.56 288 VAL A O 1
ATOM 2368 N N . TYR A 1 289 ? -8.570 -11.689 20.238 1.00 89.25 289 TYR A N 1
ATOM 2369 C CA . TYR A 1 289 ? -7.223 -11.162 19.988 1.00 89.25 289 TYR A CA 1
ATOM 2370 C C . TYR A 1 289 ? -6.186 -11.622 21.020 1.00 89.25 289 TYR A C 1
ATOM 2372 O O . TYR A 1 289 ? -5.046 -11.170 20.954 1.00 89.25 289 TYR A O 1
ATOM 2380 N N . GLU A 1 290 ? -6.557 -12.488 21.973 1.00 91.38 290 GLU A N 1
ATOM 2381 C CA . GLU A 1 290 ? -5.657 -13.009 23.022 1.00 91.38 290 GLU A CA 1
ATOM 2382 C C . GLU A 1 290 ? -4.988 -11.899 23.850 1.00 91.38 290 GLU A C 1
ATOM 2384 O O . GLU A 1 290 ? -3.849 -12.005 24.312 1.00 91.38 290 GLU A O 1
ATOM 2389 N N . TRP A 1 291 ? -5.688 -10.777 24.028 1.00 92.06 291 TRP A N 1
ATOM 2390 C CA . TRP A 1 291 ? -5.154 -9.641 24.768 1.00 92.06 291 TRP A CA 1
ATOM 2391 C C . TRP A 1 291 ? -5.122 -9.886 26.270 1.00 92.06 291 TRP A C 1
ATOM 2393 O O . TRP A 1 291 ? -5.942 -10.601 26.834 1.00 92.06 291 TRP A O 1
ATOM 2403 N N . THR A 1 292 ? -4.204 -9.200 26.951 1.00 90.81 292 THR A N 1
ATOM 2404 C CA . THR A 1 292 ? -4.241 -9.135 28.412 1.00 90.81 292 THR A CA 1
ATOM 2405 C C . THR A 1 292 ? -5.461 -8.337 28.871 1.00 90.81 292 THR A C 1
ATOM 2407 O O . THR A 1 292 ? -5.800 -7.310 28.274 1.00 90.81 292 THR A O 1
ATOM 2410 N N . VAL A 1 293 ? -6.058 -8.745 29.996 1.00 89.12 293 VAL A N 1
ATOM 2411 C CA . VAL A 1 293 ? -7.187 -8.048 30.647 1.00 89.12 293 VAL A CA 1
ATOM 2412 C C . VAL A 1 293 ? -6.926 -6.543 30.760 1.00 89.12 293 VAL A C 1
ATOM 2414 O O . VAL A 1 293 ? -7.792 -5.714 30.493 1.00 89.12 293 VAL A O 1
ATOM 2417 N N . ARG A 1 294 ? -5.691 -6.162 31.115 1.00 88.31 294 ARG A N 1
ATOM 2418 C CA . ARG A 1 294 ? -5.298 -4.758 31.265 1.00 88.31 294 ARG A CA 1
ATOM 2419 C C . ARG A 1 294 ? -5.378 -3.988 29.945 1.00 88.31 294 ARG A C 1
ATOM 2421 O O . ARG A 1 294 ? -5.902 -2.876 29.934 1.00 88.31 294 ARG A O 1
ATOM 2428 N N . ARG A 1 295 ? -4.861 -4.554 28.849 1.00 89.81 295 ARG A N 1
ATOM 2429 C CA . ARG A 1 295 ? -4.900 -3.926 27.517 1.00 89.81 295 ARG A CA 1
ATOM 2430 C C . ARG A 1 295 ? -6.336 -3.834 27.001 1.00 89.81 295 ARG A C 1
ATOM 2432 O O . ARG A 1 295 ? -6.734 -2.776 26.521 1.00 89.81 295 ARG A O 1
ATOM 2439 N N . ALA A 1 296 ? -7.118 -4.900 27.177 1.00 91.75 296 ALA A N 1
ATOM 2440 C CA . ALA A 1 296 ? -8.532 -4.937 26.819 1.00 91.75 296 ALA A CA 1
ATOM 2441 C C . ALA A 1 296 ? -9.338 -3.858 27.559 1.00 91.75 296 ALA A C 1
ATOM 2443 O O . ALA A 1 296 ? -10.009 -3.041 26.929 1.00 91.75 296 ALA A O 1
ATOM 2444 N N . ARG A 1 297 ? -9.185 -3.774 28.887 1.00 91.06 297 ARG A N 1
ATOM 2445 C CA . ARG A 1 297 ? -9.835 -2.751 29.716 1.00 91.06 297 ARG A CA 1
ATOM 2446 C C . ARG A 1 297 ? -9.493 -1.331 29.270 1.00 91.06 297 ARG A C 1
ATOM 2448 O O . ARG A 1 297 ? -10.391 -0.498 29.194 1.00 91.06 297 ARG A O 1
ATOM 2455 N N . ARG A 1 298 ? -8.223 -1.040 28.960 1.00 91.25 298 ARG A N 1
ATOM 2456 C CA . ARG A 1 298 ? -7.797 0.290 28.477 1.00 91.25 298 ARG A CA 1
ATOM 2457 C C . ARG A 1 298 ? -8.550 0.699 27.212 1.00 91.25 298 ARG A C 1
ATOM 2459 O O . ARG A 1 298 ? -9.075 1.809 27.158 1.00 91.25 298 ARG A O 1
ATOM 2466 N N . LEU A 1 299 ? -8.655 -0.206 26.237 1.00 93.56 299 LEU A N 1
ATOM 2467 C CA . LEU A 1 299 ? -9.384 0.060 24.997 1.00 93.56 299 LEU A CA 1
ATOM 2468 C C . LEU A 1 299 ? -10.885 0.260 25.242 1.00 93.56 299 LEU A C 1
ATOM 2470 O O . LEU A 1 299 ? -11.462 1.216 24.734 1.00 93.56 299 LEU A O 1
ATOM 2474 N N . VAL A 1 300 ? -11.512 -0.597 26.052 1.00 92.81 300 VAL A N 1
ATOM 2475 C CA . VAL A 1 300 ? -12.948 -0.500 26.370 1.00 92.81 300 VAL A CA 1
ATOM 2476 C C . VAL A 1 300 ? -13.271 0.809 27.091 1.00 92.81 300 VAL A C 1
ATOM 2478 O O . VAL A 1 300 ? -14.248 1.476 26.750 1.00 92.81 300 VAL A O 1
ATOM 2481 N N . VAL A 1 301 ? -12.440 1.217 28.055 1.00 91.44 301 VAL A N 1
ATOM 2482 C CA . VAL A 1 301 ? -12.587 2.512 28.735 1.00 91.44 301 VAL A CA 1
ATOM 2483 C C . VAL A 1 301 ? -12.461 3.660 27.736 1.00 91.44 301 VAL A C 1
ATOM 2485 O O . VAL A 1 301 ? -13.317 4.542 27.729 1.00 91.44 301 VAL A O 1
ATOM 2488 N N . ALA A 1 302 ? -11.455 3.630 26.861 1.00 92.12 302 ALA A N 1
ATOM 2489 C CA . ALA A 1 302 ? -11.280 4.653 25.840 1.00 92.12 302 ALA A CA 1
ATOM 2490 C C . ALA A 1 302 ? -12.488 4.735 24.892 1.00 92.12 302 ALA A C 1
ATOM 2492 O O . ALA A 1 302 ? -13.047 5.811 24.703 1.00 92.12 302 ALA A O 1
ATOM 2493 N N . TRP A 1 303 ? -12.967 3.610 24.359 1.00 92.62 303 TRP A N 1
ATOM 2494 C CA . TRP A 1 303 ? -14.159 3.586 23.506 1.00 92.62 303 TRP A CA 1
ATOM 2495 C C . TRP A 1 303 ? -15.417 4.082 24.217 1.00 92.62 303 TRP A C 1
ATOM 2497 O O . TRP A 1 303 ? -16.251 4.735 23.590 1.00 92.62 303 TRP A O 1
ATOM 2507 N N . LYS A 1 304 ? -15.547 3.841 25.526 1.00 89.06 304 LYS A N 1
ATOM 2508 C CA . LYS A 1 304 ? -16.627 4.421 26.330 1.00 89.06 304 LYS A CA 1
ATOM 2509 C C . LYS A 1 304 ? -16.505 5.943 26.433 1.00 89.06 304 LYS A C 1
ATOM 2511 O O . LYS A 1 304 ? -17.503 6.630 26.255 1.00 89.06 304 LYS A O 1
ATOM 2516 N N . VAL A 1 305 ? -15.301 6.472 26.665 1.00 89.12 305 VAL A N 1
ATOM 2517 C CA . VAL A 1 305 ? -15.038 7.925 26.691 1.00 89.12 305 VAL A CA 1
ATOM 2518 C C . VAL A 1 305 ? -15.328 8.575 25.334 1.00 89.12 305 VAL A C 1
ATOM 2520 O O . VAL A 1 305 ? -15.881 9.669 25.279 1.00 89.12 305 VAL A O 1
ATOM 2523 N N . LEU A 1 306 ? -15.033 7.883 24.231 1.00 89.19 306 LEU A N 1
ATOM 2524 C CA . LEU A 1 306 ? -15.393 8.318 22.875 1.00 89.19 306 LEU A CA 1
ATOM 2525 C C . LEU A 1 306 ? -16.894 8.177 22.560 1.00 89.19 306 LEU A C 1
ATOM 2527 O O . LEU A 1 306 ? -17.341 8.551 21.474 1.00 89.19 306 LEU A O 1
ATOM 2531 N N . GLY A 1 307 ? -17.677 7.612 23.483 1.00 87.00 307 GLY A N 1
ATOM 2532 C CA . GLY A 1 307 ? -19.096 7.324 23.300 1.00 87.00 307 GLY A CA 1
ATOM 2533 C C . GLY A 1 307 ? -19.376 6.245 22.251 1.00 87.00 307 GLY A C 1
ATOM 2534 O O . GLY A 1 307 ? -20.510 6.119 21.804 1.00 87.00 307 GLY A O 1
ATOM 2535 N N . LEU A 1 308 ? -18.370 5.471 21.836 1.00 87.19 308 LEU A N 1
ATOM 2536 C CA . LEU A 1 308 ? -18.524 4.403 20.844 1.00 87.19 308 LEU A CA 1
ATOM 2537 C C . LEU A 1 308 ? -19.255 3.183 21.421 1.00 87.19 308 LEU A C 1
ATOM 2539 O O . LEU A 1 308 ? -19.832 2.404 20.673 1.00 87.19 308 LEU A O 1
ATOM 2543 N N . LEU A 1 309 ? -19.243 3.023 22.749 1.00 87.00 309 LEU A N 1
ATOM 2544 C CA . LEU A 1 309 ? -19.976 1.971 23.469 1.00 87.00 309 LEU A CA 1
ATOM 2545 C C . LEU A 1 309 ? -21.284 2.472 24.098 1.00 87.00 309 LEU A C 1
ATOM 2547 O O . LEU A 1 309 ? -21.886 1.771 24.909 1.00 87.00 309 LEU A O 1
ATOM 2551 N N . ASP A 1 310 ? -21.707 3.690 23.765 1.00 81.25 310 ASP A N 1
ATOM 2552 C CA . ASP A 1 310 ? -22.937 4.267 24.292 1.00 81.25 310 ASP A CA 1
ATOM 2553 C C . ASP A 1 310 ? -24.158 3.634 23.615 1.00 81.25 310 ASP A C 1
ATOM 2555 O O . ASP A 1 310 ? -24.385 3.795 22.416 1.00 81.25 310 ASP A O 1
ATOM 2559 N N . GLN A 1 311 ? -24.950 2.894 24.385 1.00 73.12 311 GLN A N 1
ATOM 2560 C CA . GLN A 1 311 ? -26.093 2.153 23.863 1.00 73.12 311 GLN A CA 1
ATOM 2561 C C . GLN A 1 311 ? -27.224 3.056 23.388 1.00 73.12 311 GLN A C 1
ATOM 2563 O O . GLN A 1 311 ? -27.886 2.710 22.411 1.00 73.12 311 GLN A O 1
ATOM 2568 N N . GLU A 1 312 ? -27.414 4.214 24.023 1.00 76.69 312 GLU A N 1
ATOM 2569 C CA . GLU A 1 312 ? -28.418 5.192 23.592 1.00 76.69 312 GLU A CA 1
ATOM 2570 C C . GLU A 1 312 ? -28.088 5.745 22.203 1.00 76.69 312 GLU A C 1
ATOM 2572 O O . GLU A 1 312 ? -28.970 6.214 21.491 1.00 76.69 312 GLU A O 1
ATOM 2577 N N . ARG A 1 313 ? -26.825 5.626 21.780 1.00 76.88 313 ARG A N 1
ATOM 2578 C CA . ARG A 1 313 ? -26.363 5.999 20.443 1.00 76.88 313 ARG A CA 1
ATOM 2579 C C . ARG A 1 313 ? -26.337 4.811 19.494 1.00 76.88 313 ARG A C 1
ATOM 2581 O O . ARG A 1 313 ? -26.823 4.909 18.370 1.00 76.88 313 ARG A O 1
ATOM 2588 N N . VAL A 1 314 ? -25.781 3.687 19.941 1.00 74.19 314 VAL A N 1
ATOM 2589 C CA . VAL A 1 314 ? -25.591 2.494 19.111 1.00 74.19 314 VAL A CA 1
ATOM 2590 C C . VAL A 1 314 ? -26.932 1.855 18.765 1.00 74.19 314 VAL A C 1
ATOM 2592 O O . VAL A 1 314 ? -27.140 1.524 17.607 1.00 74.19 314 VAL A O 1
ATOM 2595 N N . LEU A 1 315 ? -27.869 1.708 19.708 1.00 72.75 315 LEU A N 1
ATOM 2596 C CA . LEU A 1 315 ? -29.133 1.011 19.439 1.00 72.75 315 LEU A CA 1
ATOM 2597 C C . LEU A 1 315 ? -30.007 1.742 18.406 1.00 72.75 315 LEU A C 1
ATOM 2599 O O . LEU A 1 315 ? -30.406 1.087 17.443 1.00 72.75 315 LEU A O 1
ATOM 2603 N N . PRO A 1 316 ? -30.275 3.061 18.511 1.00 74.75 316 PRO A N 1
ATOM 2604 C CA . PRO A 1 316 ? -31.019 3.770 17.470 1.00 74.75 316 PRO A CA 1
ATOM 2605 C C . PRO A 1 316 ? -30.295 3.763 16.126 1.00 74.75 316 PRO A C 1
ATOM 2607 O O . PRO A 1 316 ? -30.935 3.539 15.102 1.00 74.75 316 PRO A O 1
ATOM 2610 N N . TRP A 1 317 ? -28.968 3.933 16.127 1.00 74.94 317 TRP A N 1
ATOM 2611 C CA . TRP A 1 317 ? -28.151 3.850 14.916 1.00 74.94 317 TRP A CA 1
ATOM 2612 C C . TRP A 1 317 ? -28.283 2.472 14.243 1.00 74.94 317 TRP A C 1
ATOM 2614 O O . TRP A 1 317 ? -28.588 2.399 13.056 1.00 74.94 317 TRP A O 1
ATOM 2624 N N . VAL A 1 318 ? -28.174 1.371 14.998 1.00 70.69 318 VAL A N 1
ATOM 2625 C CA . VAL A 1 318 ? -28.377 -0.002 14.497 1.00 70.69 318 VAL A CA 1
ATOM 2626 C C . VAL A 1 318 ? -29.799 -0.203 13.963 1.00 70.69 318 VAL A C 1
ATOM 2628 O O . VAL A 1 318 ? -29.968 -0.737 12.866 1.00 70.69 318 VAL A O 1
ATOM 2631 N N . LEU A 1 319 ? -30.821 0.227 14.712 1.00 69.19 319 LEU A N 1
ATOM 2632 C CA . LEU A 1 319 ? -32.235 0.056 14.351 1.00 69.19 319 LEU A CA 1
ATOM 2633 C C . LEU A 1 319 ? -32.636 0.848 13.098 1.00 69.19 319 LEU A C 1
ATOM 2635 O O . LEU A 1 319 ? -33.511 0.408 12.358 1.00 69.19 319 LEU A O 1
ATOM 2639 N N . GLN A 1 320 ? -31.978 1.977 12.826 1.00 68.62 320 GLN A N 1
ATOM 2640 C CA . GLN A 1 320 ? -32.166 2.765 11.601 1.00 68.62 320 GLN A CA 1
ATOM 2641 C C . GLN A 1 320 ? -31.471 2.150 10.371 1.00 68.62 320 GLN A C 1
ATOM 2643 O O . GLN A 1 320 ? -31.511 2.727 9.290 1.00 68.62 320 GLN A O 1
ATOM 2648 N N . GLY A 1 321 ? -30.870 0.962 10.498 1.00 63.91 321 GLY A N 1
ATOM 2649 C CA . GLY A 1 321 ? -30.131 0.294 9.423 1.00 63.91 321 GLY A CA 1
ATOM 2650 C C . GLY A 1 321 ? -28.623 0.551 9.465 1.00 63.91 321 GLY A C 1
ATOM 2651 O O . GLY A 1 321 ? -27.917 0.177 8.525 1.00 63.91 321 GLY A O 1
ATOM 2652 N N . GLY A 1 322 ? -28.115 1.167 10.538 1.00 68.19 322 GLY A N 1
ATOM 2653 C CA . GLY A 1 322 ? -26.709 1.531 10.696 1.00 68.19 322 GLY A CA 1
ATOM 2654 C C . GLY A 1 322 ? -26.226 2.415 9.547 1.00 68.19 322 GLY A C 1
ATOM 2655 O O . GLY A 1 322 ? -26.872 3.388 9.166 1.00 68.19 322 GLY A O 1
ATOM 2656 N N . MET A 1 323 ? -25.117 2.005 8.932 1.00 61.94 323 MET A N 1
ATOM 2657 C CA . MET A 1 323 ? -24.521 2.603 7.726 1.00 61.94 323 MET A CA 1
ATOM 2658 C C . MET A 1 323 ? -25.451 2.750 6.516 1.00 61.94 323 MET A C 1
ATOM 2660 O O . MET A 1 323 ? -25.126 3.489 5.592 1.00 61.94 323 MET A O 1
ATOM 2664 N N . LEU A 1 324 ? -26.574 2.027 6.459 1.00 52.62 324 LEU A N 1
ATOM 2665 C CA . LEU A 1 324 ? -27.488 2.106 5.315 1.00 52.62 324 LEU A CA 1
ATOM 2666 C C . LEU A 1 324 ? -28.337 3.391 5.324 1.00 52.62 324 LEU A C 1
ATOM 2668 O O . LEU A 1 324 ? -28.935 3.714 4.300 1.00 52.62 324 LEU A O 1
ATOM 2672 N N . ALA A 1 325 ? -28.381 4.125 6.444 1.00 46.59 325 ALA A N 1
ATOM 2673 C CA . ALA A 1 325 ? -29.167 5.353 6.586 1.00 46.59 325 ALA A CA 1
ATOM 2674 C C . ALA A 1 325 ? -28.406 6.644 6.228 1.00 46.59 325 ALA A C 1
ATOM 2676 O O . ALA A 1 325 ? -29.028 7.606 5.777 1.00 46.59 325 ALA A O 1
ATOM 2677 N N . GLU A 1 326 ? -27.073 6.680 6.360 1.00 43.66 326 GLU A N 1
ATOM 2678 C CA . GLU A 1 326 ? -26.266 7.892 6.099 1.00 43.66 326 GLU A CA 1
ATOM 2679 C C . GLU A 1 326 ? -26.264 8.339 4.623 1.00 43.66 326 GLU A C 1
ATOM 2681 O O . GLU A 1 326 ? -25.802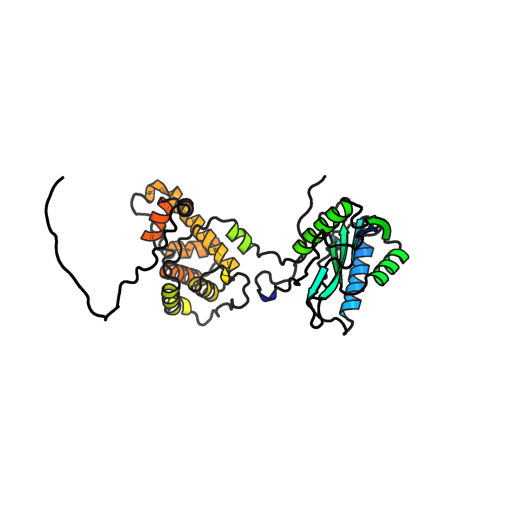 9.431 4.304 1.00 43.66 326 GLU A O 1
ATOM 2686 N N . ALA A 1 327 ? -26.883 7.576 3.717 1.00 38.06 327 ALA A N 1
ATOM 2687 C CA . ALA A 1 327 ? -27.165 8.033 2.357 1.00 38.06 327 ALA A CA 1
ATOM 2688 C C . ALA A 1 327 ? -28.270 9.116 2.265 1.00 38.06 327 ALA A C 1
ATOM 2690 O O . ALA A 1 327 ? -28.524 9.603 1.164 1.00 38.06 327 ALA A O 1
ATOM 2691 N N . VAL A 1 328 ? -28.947 9.493 3.365 1.00 36.41 328 VAL A N 1
ATOM 2692 C CA . VAL A 1 328 ? -30.145 10.366 3.308 1.00 36.41 328 VAL A CA 1
ATOM 2693 C C . VAL A 1 328 ? -30.070 11.638 4.177 1.00 36.41 328 VAL A C 1
ATOM 2695 O O . VAL A 1 328 ? -30.980 12.458 4.106 1.00 36.41 328 VAL A O 1
ATOM 2698 N N . GLY A 1 329 ? -29.009 11.897 4.950 1.00 33.34 329 GLY A N 1
ATOM 2699 C CA . GLY A 1 329 ? -29.082 12.978 5.950 1.00 33.34 329 GLY A CA 1
ATOM 2700 C C . GLY A 1 329 ? -27.776 13.618 6.398 1.00 33.34 329 GLY A C 1
ATOM 2701 O O . GLY A 1 329 ? -27.605 13.835 7.591 1.00 33.34 329 GLY A O 1
ATOM 2702 N N . ALA A 1 330 ? -26.869 13.960 5.482 1.00 32.47 330 ALA A N 1
ATOM 2703 C CA . ALA A 1 330 ? -25.854 14.970 5.784 1.00 32.47 330 ALA A CA 1
ATOM 2704 C C . ALA A 1 330 ? -26.522 16.356 5.746 1.00 32.47 330 ALA A C 1
ATOM 2706 O O . ALA A 1 330 ? -26.546 17.015 4.709 1.00 32.47 330 ALA A O 1
ATOM 2707 N N . MET A 1 331 ? -27.146 16.758 6.855 1.00 32.81 331 MET A N 1
ATOM 2708 C CA . MET A 1 331 ? -27.575 18.137 7.066 1.00 32.81 331 MET A CA 1
ATOM 2709 C C . MET A 1 331 ? -26.489 18.818 7.896 1.00 32.81 331 MET A C 1
ATOM 2711 O O . MET A 1 331 ? -26.379 18.600 9.101 1.00 32.81 331 MET A O 1
ATOM 2715 N N . GLU A 1 332 ? -25.638 19.576 7.210 1.00 35.44 332 GLU A N 1
ATOM 2716 C CA . GLU A 1 332 ? -24.807 20.607 7.820 1.00 35.44 332 GLU A CA 1
ATOM 2717 C C . GLU A 1 332 ? -25.755 21.633 8.462 1.00 35.44 332 GLU A C 1
ATOM 2719 O O . GLU A 1 332 ? -26.421 22.398 7.766 1.00 35.44 332 GLU A O 1
ATOM 2724 N N . GLU A 1 333 ? -25.863 21.632 9.790 1.00 35.31 333 GLU A N 1
ATOM 2725 C CA . GLU A 1 333 ? -26.251 22.842 10.512 1.00 35.31 333 GLU A CA 1
ATOM 2726 C C . GLU A 1 333 ? -24.992 23.708 10.616 1.00 35.31 333 GLU A C 1
ATOM 2728 O O . GLU A 1 333 ? -24.186 23.568 11.533 1.00 35.31 333 GLU A O 1
ATOM 2733 N N . GLU A 1 334 ? -24.791 24.567 9.612 1.00 34.59 334 GLU A N 1
ATOM 2734 C CA . GLU A 1 334 ? -23.950 25.750 9.768 1.00 34.59 334 GLU A CA 1
ATOM 2735 C C . GLU A 1 334 ? -24.569 26.638 10.853 1.00 34.59 334 GLU A C 1
ATOM 2737 O O . GLU A 1 334 ? -25.732 27.047 10.770 1.00 34.59 334 GLU A O 1
ATOM 2742 N N . ASP A 1 335 ? -23.765 26.919 11.877 1.00 31.55 335 ASP A N 1
ATOM 2743 C CA . ASP A 1 335 ? -24.066 27.831 12.971 1.00 31.55 335 ASP A CA 1
ATOM 2744 C C . ASP A 1 335 ? -24.616 29.167 12.448 1.00 31.55 335 ASP A C 1
ATOM 2746 O O . ASP A 1 335 ? -23.931 29.964 11.802 1.00 31.55 335 ASP A O 1
ATOM 2750 N N . GLY A 1 336 ? -25.879 29.433 12.780 1.00 30.38 336 GLY A N 1
ATOM 2751 C CA . GLY A 1 336 ? -26.513 30.729 12.598 1.00 30.38 336 GLY A CA 1
ATOM 2752 C C . GLY A 1 336 ? -25.900 31.769 13.532 1.00 30.38 336 GLY A C 1
ATOM 2753 O O . GLY A 1 336 ? -26.384 31.986 14.642 1.00 30.38 336 GLY A O 1
ATOM 2754 N N . GLU A 1 337 ? -24.867 32.455 13.056 1.00 32.03 337 GLU A N 1
ATOM 2755 C CA . GLU A 1 337 ? -24.310 33.651 13.680 1.00 32.03 337 GLU A CA 1
ATOM 2756 C C . GLU A 1 337 ? -25.369 34.775 13.684 1.00 32.03 337 GLU A C 1
ATOM 2758 O O . GLU A 1 337 ? -25.693 35.380 12.657 1.00 32.03 337 GLU A O 1
ATOM 2763 N N . ARG A 1 338 ? -25.957 35.060 14.856 1.00 30.53 338 ARG A N 1
ATOM 2764 C CA . ARG A 1 338 ? -26.789 36.250 15.081 1.00 30.53 338 ARG A CA 1
ATOM 2765 C C . ARG A 1 338 ? -26.074 37.288 15.942 1.00 30.53 338 ARG A C 1
ATOM 2767 O O . ARG A 1 338 ? -26.102 37.213 17.161 1.00 30.53 338 ARG A O 1
ATOM 2774 N N . VAL A 1 339 ? -25.640 38.317 15.212 1.00 33.31 339 VAL A N 1
ATOM 2775 C CA . VAL A 1 339 ? -25.742 39.760 15.493 1.00 33.31 339 VAL A CA 1
ATOM 2776 C C . VAL A 1 339 ? -24.861 40.338 16.598 1.00 33.31 339 VAL A C 1
ATOM 2778 O O . VAL A 1 339 ? -25.152 40.169 17.769 1.00 33.31 339 VAL A O 1
ATOM 2781 N N . ASP A 1 340 ? -23.949 41.217 16.172 1.00 30.27 340 ASP A N 1
ATOM 2782 C CA . ASP A 1 340 ? -23.882 42.592 16.678 1.00 30.27 340 ASP A CA 1
ATOM 2783 C C . ASP A 1 340 ? -23.485 43.560 15.547 1.00 30.27 340 ASP A C 1
ATOM 2785 O O . ASP A 1 340 ? -22.389 43.507 14.987 1.00 30.27 340 ASP A O 1
ATOM 2789 N N . ARG A 1 341 ? -24.401 44.464 15.181 1.00 31.41 341 ARG A N 1
ATOM 2790 C CA . ARG A 1 341 ? -24.084 45.703 14.454 1.00 31.41 341 ARG A CA 1
ATOM 2791 C C . ARG A 1 341 ? -24.841 46.854 15.099 1.00 31.41 341 ARG A C 1
ATOM 2793 O O . ARG A 1 341 ? -26.010 47.095 14.802 1.00 31.41 341 ARG A O 1
ATOM 2800 N N . GLU A 1 342 ? -24.139 47.566 15.968 1.00 31.34 342 GLU A N 1
ATOM 2801 C CA . GLU A 1 342 ? -24.485 48.922 16.368 1.00 31.34 342 GLU A CA 1
ATOM 2802 C C . GLU A 1 342 ? -24.145 49.927 15.256 1.00 31.34 342 GLU A C 1
ATOM 2804 O O . GLU A 1 342 ? -23.101 49.841 14.610 1.00 31.34 342 GLU A O 1
ATOM 2809 N N . GLY A 1 343 ? -25.011 50.937 15.121 1.00 26.95 343 GLY A N 1
ATOM 2810 C CA . GLY A 1 343 ? -24.631 52.287 14.700 1.00 26.95 343 GLY A CA 1
ATOM 2811 C C . GLY A 1 343 ? -24.982 52.698 13.268 1.00 26.95 343 GLY A C 1
ATOM 2812 O O . GLY A 1 343 ? -24.311 52.305 12.321 1.00 26.95 343 GLY A O 1
ATOM 2813 N N . GLY A 1 344 ? -25.946 53.623 13.124 1.00 26.89 344 GLY A N 1
ATOM 2814 C CA . GLY A 1 344 ? -25.920 54.574 12.000 1.00 26.89 344 GLY A CA 1
ATOM 2815 C C . GLY A 1 344 ? -27.252 55.016 11.389 1.00 26.89 344 GLY A C 1
ATOM 2816 O O . GLY A 1 344 ? -27.597 54.588 10.301 1.00 26.89 344 GLY A O 1
ATOM 2817 N N . ALA A 1 345 ? -27.942 55.927 12.079 1.00 29.23 345 ALA A N 1
ATOM 2818 C CA . ALA A 1 345 ? -28.681 57.090 11.563 1.00 29.23 345 ALA A CA 1
ATOM 2819 C C . ALA A 1 345 ? -29.527 57.027 10.257 1.00 29.23 345 ALA A C 1
ATOM 2821 O O . ALA A 1 345 ? -29.022 56.973 9.145 1.00 29.23 345 ALA A O 1
ATOM 2822 N N . ALA A 1 346 ? -30.822 57.306 10.466 1.00 29.16 346 ALA A N 1
ATOM 2823 C CA . ALA A 1 346 ? -31.655 58.306 9.777 1.00 29.16 346 ALA A CA 1
ATOM 2824 C C . ALA A 1 346 ? -31.847 58.248 8.245 1.00 29.16 346 ALA A C 1
ATOM 2826 O O . ALA A 1 346 ? -30.971 58.631 7.483 1.00 29.16 346 ALA A O 1
ATOM 2827 N N . ALA A 1 347 ? -33.096 58.022 7.814 1.00 31.91 347 ALA A N 1
ATOM 2828 C CA . ALA A 1 347 ? -33.915 59.059 7.164 1.00 31.91 347 ALA A CA 1
ATOM 2829 C C . ALA A 1 347 ? -35.298 58.527 6.733 1.00 31.91 347 ALA A C 1
ATOM 2831 O O . ALA A 1 347 ? -35.403 57.602 5.940 1.00 31.91 347 ALA A O 1
ATOM 2832 N N . GLY A 1 348 ? -36.350 59.234 7.158 1.00 28.53 348 GLY A N 1
ATOM 2833 C CA . GLY A 1 348 ? -37.341 59.742 6.207 1.00 28.53 348 GLY A CA 1
ATOM 2834 C C . GLY A 1 348 ? -38.583 58.904 5.881 1.00 28.53 348 GLY A C 1
ATOM 2835 O O . GLY A 1 348 ? -38.538 57.987 5.076 1.00 28.53 348 GLY A O 1
ATOM 2836 N N . LYS A 1 349 ? -39.718 59.462 6.327 1.00 32.34 349 LYS A N 1
ATOM 2837 C CA . LYS A 1 349 ? -41.024 59.532 5.637 1.00 32.34 349 LYS A CA 1
ATOM 2838 C C . LYS A 1 349 ? -41.903 58.272 5.654 1.00 32.34 349 LYS A C 1
ATOM 2840 O O . LYS A 1 349 ? -41.678 57.305 4.951 1.00 32.34 349 LYS A O 1
ATOM 2845 N N . THR A 1 350 ? -42.881 58.222 6.560 1.00 29.03 350 THR A N 1
ATOM 2846 C CA . THR A 1 350 ? -44.280 58.701 6.421 1.00 29.03 350 THR A CA 1
ATOM 2847 C C . THR A 1 350 ? -45.189 57.894 5.493 1.00 29.03 350 THR A C 1
ATOM 2849 O O . THR A 1 350 ? -45.049 57.941 4.279 1.00 29.03 350 THR A O 1
ATOM 2852 N N . VAL A 1 351 ? -46.250 57.403 6.149 1.00 32.09 351 VAL A N 1
ATOM 2853 C CA . VAL A 1 351 ? -47.656 57.305 5.715 1.00 32.09 351 VAL A CA 1
ATOM 2854 C C . VAL A 1 351 ? -48.077 56.005 5.031 1.00 32.09 351 VAL A C 1
ATOM 2856 O O . VAL A 1 351 ? -47.599 55.645 3.966 1.00 32.09 351 VAL A O 1
ATOM 2859 N N . GLY A 1 352 ? -49.110 55.391 5.622 1.00 29.44 352 GLY A N 1
ATOM 2860 C CA . GLY A 1 352 ? -50.108 54.648 4.855 1.00 29.44 352 GLY A CA 1
ATOM 2861 C C . GLY A 1 352 ? -50.485 53.271 5.393 1.00 29.44 352 GLY A C 1
ATOM 2862 O O . GLY A 1 352 ? -50.246 52.270 4.736 1.00 29.44 352 GLY A O 1
ATOM 2863 N N . ARG A 1 353 ? -51.176 53.201 6.538 1.00 30.36 353 ARG A N 1
ATOM 2864 C CA . ARG A 1 353 ? -52.229 52.173 6.700 1.00 30.36 353 ARG A CA 1
ATOM 2865 C C . ARG A 1 353 ? -53.366 52.553 5.729 1.00 30.36 353 ARG A C 1
ATOM 2867 O O . ARG A 1 353 ? -53.607 53.755 5.609 1.00 30.36 353 ARG A O 1
ATOM 2874 N N . PRO A 1 354 ? -54.130 51.610 5.135 1.00 41.88 354 PRO A N 1
ATOM 2875 C CA . PRO A 1 354 ? -54.947 50.721 5.962 1.00 41.88 354 PRO A CA 1
ATOM 2876 C C . PRO A 1 354 ? -55.335 49.335 5.385 1.00 41.88 354 PRO A C 1
ATOM 2878 O O . PRO A 1 354 ? -55.372 49.092 4.192 1.00 41.88 354 PRO A O 1
ATOM 2881 N N . ARG A 1 355 ? -55.770 48.492 6.333 1.00 32.12 355 ARG A N 1
ATOM 2882 C CA . ARG A 1 355 ? -56.940 47.588 6.303 1.00 32.12 355 ARG A CA 1
ATOM 2883 C C . ARG A 1 355 ? -57.102 46.513 5.206 1.00 32.12 355 ARG A C 1
ATOM 2885 O O . ARG A 1 355 ? -57.540 46.795 4.104 1.00 32.12 355 ARG A O 1
ATOM 2892 N N . ARG A 1 356 ? -57.148 45.293 5.763 1.00 31.52 356 ARG A N 1
ATOM 2893 C CA . ARG A 1 356 ? -58.214 44.265 5.712 1.00 31.52 356 ARG A CA 1
ATOM 2894 C C . ARG A 1 356 ? -58.368 43.395 4.462 1.00 31.52 356 ARG A C 1
ATOM 2896 O O . ARG A 1 356 ? -58.615 43.896 3.379 1.00 31.52 356 ARG A O 1
ATOM 2903 N N . ALA A 1 357 ? -58.556 42.115 4.814 1.00 33.16 357 ALA A N 1
ATOM 2904 C CA . ALA A 1 357 ? -59.354 41.076 4.162 1.00 33.16 357 ALA A CA 1
ATOM 2905 C C . ALA A 1 357 ? -58.734 40.539 2.862 1.00 33.16 357 ALA A C 1
ATOM 2907 O O . ALA A 1 357 ? -58.378 41.307 1.986 1.00 33.16 357 ALA A O 1
ATOM 2908 N N . ARG A 1 358 ? -58.558 39.235 2.676 1.00 35.44 358 ARG A N 1
ATOM 2909 C CA . ARG A 1 358 ? -59.241 38.052 3.208 1.00 35.44 358 ARG A CA 1
ATOM 2910 C C . ARG A 1 358 ? -58.243 36.915 3.354 1.00 35.44 358 ARG A C 1
ATOM 2912 O O . ARG A 1 358 ? -57.264 36.929 2.577 1.00 35.44 358 ARG A O 1
#

InterPro domains:
  IPR036388 Winged helix-like DNA-binding domain superfamily [G3DSA:1.10.10.10] (210-310)

Sequence (358 aa):
MADLPTSVSAEGIDKNSRLADTTPDIKFFSPDEYDFPVIAFRCTNAVGTIMFAKRWLLSQYDSNAWGGPEILRLETQEVEKVKHREEGTLLLLEHACWIEGRKGRVPLRIMALVMPKDPRVRFWYSIASFKGLLLRLDEEGFIQPRKTFEPKVSRHHRRLFVWMRDAFMDTLKVPDHPDYLNAMAMTDYSPPILHPSASLRLIESCEPLYASQKDTPKDLSLDRYILALPPPEREVASQVQLTCAEYLLLKRNFFKDWFTEVYRSDKKVKDGEVVRTNYAHEQWLERVYEWTVRRARRLVVAWKVLGLLDQERVLPWVLQGGMLAEAVGAMEEEDGERVDREGGAAAGKTVGRPRRAR

Radius of gyration: 30.68 Å; chains: 1; bounding box: 89×82×72 Å

Organism: NCBI:txid1080233